Protein AF-A0A7C3GUC0-F1 (afdb_monomer)

Sol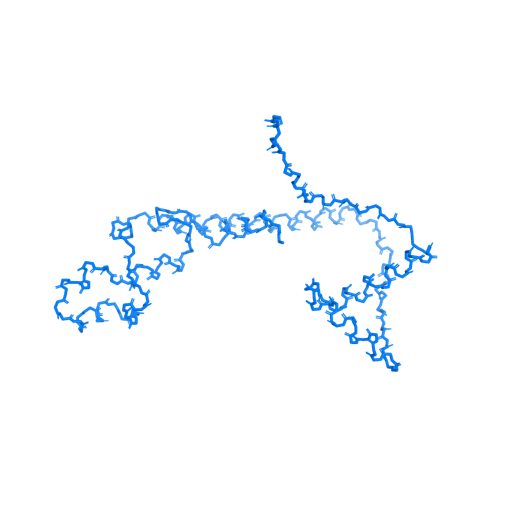vent-accessible surface area (backbone atoms only — not comparable to full-atom values): 11330 Å² total; per-residue (Å²): 135,62,69,65,62,54,52,52,50,45,66,72,61,35,47,80,51,98,93,40,81,39,30,66,69,54,52,52,52,39,66,47,30,57,40,62,65,54,61,74,65,46,87,51,62,68,58,53,42,67,77,22,74,86,46,90,45,77,90,77,49,59,22,54,74,72,60,74,76,56,76,57,60,66,58,54,48,49,53,51,52,51,52,48,49,53,52,50,52,51,52,50,51,52,51,49,52,51,52,56,58,50,66,77,65,60,63,83,75,72,74,78,71,82,77,82,79,85,84,82,56,86,94,39,58,70,59,54,51,52,45,48,50,50,12,59,78,68,73,45,56,53,71,58,41,53,51,49,52,52,49,51,53,36,38,75,71,64,79,37,85,82,73,86,75,85,79,83,81,76,79,82,79,77,89,81,86,84,86,88,133

Secondary structure (DSSP, 8-state):
--HHHHHHHHHHH-EEETTEEE-HHHHHHHHTSPBHHHHHH-S-HHHHHHH-TT---GGG--B-HHHHS---HHHHHHHHHHHHHHHHHHHHHHHHHHHHHHHTT----------------TT-HHHHHHHHHHHHHTT--HHHHHHHHHHHHHHHTTSSPPPPP----------------

Mean predicted aligned error: 18.57 Å

Organism: NCBI:txid999894

Foldseek 3Di:
DPVVVVVVVQLLAWFQDPVGTGGLVRLVVLVLFAAPVCVVPPPDVVVRCVSRVPDPDCVVPHRDPSSVPDPCSVVRNVVSVVVNVVVVVVVVVVVVVVVVVVVVPPPPPPDPPPPPDDDDCVVVVVVVVVLVVVCVVVVHDSVVSVVVVVVVVCVVVVVDDDDDDPDDDPDDDDDDDDDDD

Sequence (181 aa):
MNCRAVEEWLAEHTFECPVGRVSPAQCERNRGKPSLREYNWLGDRKELYRKYPNWKGPEEGFRPAECEACRDWERLIREFHEKKGKIHERGEEMARKKNEAGASKAKPFSERKNMNVQVNFKGWEEVWEALNRAAYEECRLLSHQVIYAVKFYLESRGYLAKKAVPGGACGEEAPAGEAGK

pLDDT: mean 75.37, std 17.36, range [31.12, 93.06]

Radius of gyration: 28.28 Å; Cα contacts (8 Å, |Δi|>4): 81; chains: 1; bounding box: 74×45×70 Å

Structure (mmCIF, N/CA/C/O backbone):
data_AF-A0A7C3GUC0-F1
#
_entry.id   AF-A0A7C3GUC0-F1
#
loop_
_atom_site.group_PDB
_atom_site.id
_atom_site.type_symbol
_atom_site.label_atom_id
_atom_site.label_alt_id
_atom_site.label_comp_id
_atom_site.label_asym_id
_atom_site.label_entity_id
_atom_site.label_seq_id
_atom_site.pdbx_PDB_ins_code
_atom_site.Cartn_x
_atom_site.Cartn_y
_atom_site.Cartn_z
_atom_site.occupancy
_atom_site.B_iso_or_equiv
_atom_site.auth_seq_id
_atom_site.auth_comp_id
_atom_site.auth_asym_id
_atom_site.auth_atom_id
_atom_site.pdbx_PDB_model_num
ATOM 1 N N . MET A 1 1 ? 1.911 0.455 -20.043 1.00 55.62 1 MET A N 1
ATOM 2 C CA . MET A 1 1 ? 2.422 -0.240 -18.837 1.00 55.62 1 MET A CA 1
ATOM 3 C C . MET A 1 1 ? 2.227 -1.737 -19.021 1.00 55.62 1 MET A C 1
ATOM 5 O O . MET A 1 1 ? 1.191 -2.126 -19.536 1.00 55.62 1 MET A O 1
ATOM 9 N N . ASN A 1 2 ? 3.209 -2.563 -18.657 1.00 76.88 2 ASN A N 1
ATOM 10 C CA . ASN A 1 2 ? 3.099 -4.023 -18.738 1.00 76.88 2 ASN A CA 1
ATOM 11 C C . ASN A 1 2 ? 2.368 -4.535 -17.483 1.00 76.88 2 ASN A C 1
ATOM 13 O O . ASN A 1 2 ? 2.903 -4.383 -16.387 1.00 76.88 2 ASN A O 1
ATOM 17 N N . CYS A 1 3 ? 1.172 -5.115 -17.627 1.00 74.44 3 CYS A N 1
ATOM 18 C CA . CYS A 1 3 ? 0.356 -5.615 -16.508 1.00 74.44 3 CYS A CA 1
ATOM 19 C C . CYS A 1 3 ? 1.139 -6.556 -15.582 1.00 74.44 3 CYS A C 1
ATOM 21 O O . CYS A 1 3 ? 0.975 -6.519 -14.368 1.00 74.44 3 CYS A O 1
ATOM 23 N N . ARG A 1 4 ? 2.071 -7.335 -16.139 1.00 75.56 4 ARG A N 1
ATOM 24 C CA . ARG A 1 4 ? 2.907 -8.258 -15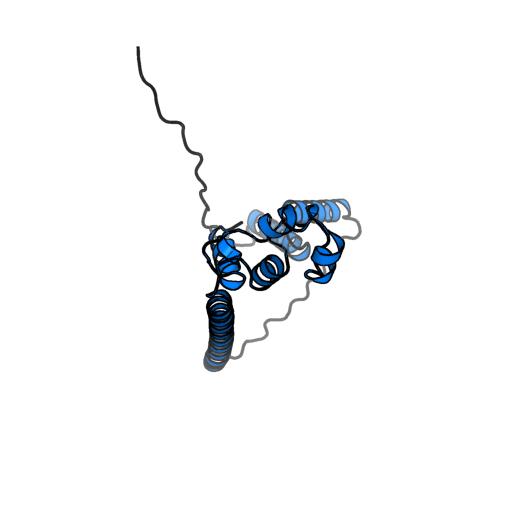.371 1.00 75.56 4 ARG A CA 1
ATOM 25 C C . ARG A 1 4 ? 3.871 -7.550 -14.415 1.00 75.56 4 ARG A C 1
ATOM 27 O O . ARG A 1 4 ? 4.059 -8.012 -13.299 1.00 75.56 4 ARG A O 1
ATOM 34 N N . ALA A 1 5 ? 4.437 -6.417 -14.826 1.00 77.94 5 ALA A N 1
ATOM 35 C CA . ALA A 1 5 ? 5.337 -5.639 -13.974 1.00 77.94 5 ALA A CA 1
ATOM 36 C C . ALA A 1 5 ? 4.590 -5.001 -12.790 1.00 77.94 5 ALA A C 1
ATOM 38 O O . ALA A 1 5 ? 5.155 -4.842 -11.712 1.00 77.94 5 ALA A O 1
ATOM 39 N N . VAL A 1 6 ? 3.313 -4.657 -12.984 1.00 80.12 6 VAL A N 1
ATOM 40 C CA . VAL A 1 6 ? 2.451 -4.136 -11.916 1.00 80.12 6 VAL A CA 1
ATOM 41 C C . VAL A 1 6 ? 2.135 -5.233 -10.899 1.00 80.12 6 VAL A C 1
ATOM 43 O O . VAL A 1 6 ? 2.283 -5.002 -9.704 1.00 80.12 6 VAL A O 1
ATOM 46 N N . GLU A 1 7 ? 1.773 -6.434 -11.357 1.00 82.44 7 GLU A N 1
ATOM 47 C CA . GLU A 1 7 ? 1.506 -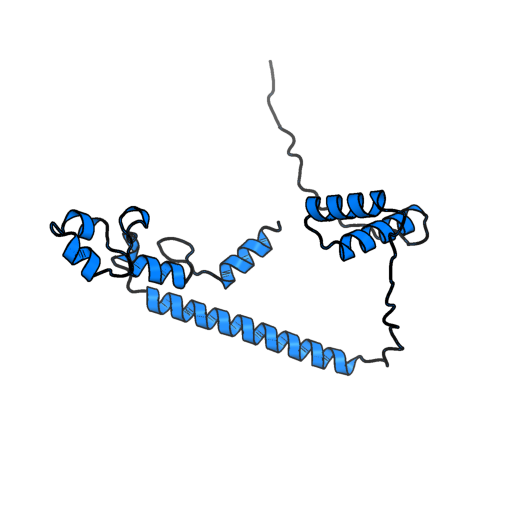7.580 -10.476 1.00 82.44 7 GLU A CA 1
ATOM 48 C C . GLU A 1 7 ? 2.748 -8.028 -9.693 1.00 82.44 7 GLU A C 1
ATOM 50 O O . GLU A 1 7 ? 2.662 -8.298 -8.496 1.00 82.44 7 GLU A O 1
ATOM 55 N N . GLU A 1 8 ? 3.919 -8.051 -10.337 1.00 83.56 8 GLU A N 1
ATOM 56 C CA . GLU A 1 8 ? 5.193 -8.348 -9.671 1.00 83.56 8 GLU A CA 1
ATOM 57 C C . GLU A 1 8 ? 5.492 -7.308 -8.580 1.00 83.56 8 GLU A C 1
ATOM 59 O O . GLU A 1 8 ? 5.744 -7.672 -7.430 1.00 83.56 8 GLU A O 1
ATOM 64 N N . TRP A 1 9 ? 5.343 -6.015 -8.891 1.00 85.94 9 TRP A N 1
ATOM 65 C CA . TRP A 1 9 ? 5.520 -4.950 -7.905 1.00 85.94 9 TRP A CA 1
ATOM 66 C C . TRP A 1 9 ? 4.531 -5.074 -6.738 1.00 85.94 9 TRP A C 1
ATOM 68 O O . TRP A 1 9 ? 4.918 -4.977 -5.572 1.00 85.94 9 TRP A O 1
ATOM 78 N N . LEU A 1 10 ? 3.255 -5.337 -7.025 1.00 86.06 10 LEU A N 1
ATOM 79 C CA . LEU A 1 10 ? 2.229 -5.532 -6.005 1.00 86.06 10 LEU A CA 1
ATOM 80 C C . LEU A 1 10 ? 2.564 -6.723 -5.100 1.00 86.06 10 LEU A C 1
ATOM 82 O O . LEU A 1 10 ? 2.504 -6.589 -3.877 1.00 86.06 10 LEU A O 1
ATOM 86 N N . ALA A 1 11 ? 2.976 -7.858 -5.662 1.00 84.12 11 ALA A N 1
ATOM 87 C CA . ALA A 1 11 ? 3.345 -9.055 -4.906 1.00 84.12 11 ALA A CA 1
ATOM 88 C C . ALA A 1 11 ? 4.584 -8.875 -4.007 1.00 84.12 11 ALA A C 1
ATOM 90 O O . ALA A 1 11 ? 4.757 -9.646 -3.055 1.00 84.12 11 ALA A O 1
ATOM 91 N N . GLU A 1 12 ? 5.432 -7.889 -4.309 1.00 84.94 12 GLU A N 1
ATOM 92 C CA . GLU A 1 12 ? 6.612 -7.509 -3.523 1.00 84.94 12 GLU A CA 1
ATOM 93 C C . GLU A 1 12 ? 6.307 -6.500 -2.406 1.00 84.94 12 GLU A C 1
ATOM 95 O O . GLU A 1 12 ? 7.005 -6.473 -1.391 1.00 84.94 12 GLU A O 1
ATOM 100 N N . HIS A 1 13 ? 5.281 -5.664 -2.580 1.00 87.50 13 HIS A N 1
ATOM 101 C CA . HIS A 1 13 ? 5.008 -4.522 -1.695 1.00 87.50 13 HIS A CA 1
ATOM 102 C C . HIS A 1 13 ? 3.744 -4.686 -0.843 1.00 87.50 13 HIS A C 1
ATOM 104 O O . HIS A 1 13 ? 3.492 -3.887 0.064 1.00 87.50 13 HIS A O 1
ATOM 110 N N . THR A 1 14 ? 2.953 -5.722 -1.110 1.00 91.62 14 THR A N 1
ATOM 111 C CA . THR A 1 14 ? 1.688 -5.997 -0.426 1.00 91.62 14 THR A CA 1
ATOM 112 C C . THR A 1 14 ? 1.519 -7.485 -0.128 1.00 91.62 14 THR A C 1
ATOM 114 O O . THR A 1 14 ? 2.188 -8.335 -0.718 1.00 91.62 14 THR A O 1
ATOM 117 N N . PHE A 1 15 ? 0.592 -7.804 0.769 1.00 91.00 15 PHE A N 1
ATOM 118 C CA . PHE A 1 15 ? 0.100 -9.155 1.017 1.00 91.00 15 PHE A CA 1
ATOM 119 C C . PHE A 1 15 ? -1.423 -9.196 0.864 1.00 91.00 15 PHE A C 1
ATOM 121 O O . PHE A 1 15 ? -2.095 -8.164 0.895 1.00 91.00 15 PHE A O 1
ATOM 128 N N . GLU A 1 16 ? -1.967 -10.394 0.683 1.00 89.56 16 GLU A N 1
ATOM 129 C CA . GLU A 1 16 ? -3.408 -10.617 0.569 1.00 89.56 16 GLU A CA 1
ATOM 130 C C . GLU A 1 16 ? -4.001 -10.972 1.934 1.00 89.56 16 GLU A C 1
ATOM 132 O O . GLU A 1 16 ? -3.453 -11.781 2.682 1.00 89.56 16 GLU A O 1
ATOM 137 N N . CYS A 1 17 ? -5.122 -10.343 2.274 1.00 89.00 17 CYS A N 1
ATOM 138 C CA . CYS A 1 17 ? -5.913 -10.637 3.463 1.00 89.00 17 CYS A CA 1
ATOM 139 C C . CYS A 1 17 ? -7.416 -10.508 3.137 1.00 89.00 17 CYS A C 1
ATOM 141 O O . CYS A 1 17 ? -7.759 -10.139 2.015 1.00 89.00 17 CYS A O 1
ATOM 143 N N . PRO A 1 18 ? -8.337 -10.768 4.084 1.00 88.06 18 PRO A N 1
ATOM 144 C CA . PRO A 1 18 ? -9.780 -10.654 3.834 1.00 88.06 18 PRO A CA 1
ATOM 145 C C . PRO A 1 18 ? -10.262 -9.265 3.379 1.00 88.06 18 PRO A C 1
ATOM 147 O O . PRO A 1 18 ? -11.291 -9.168 2.725 1.00 88.06 18 PRO A O 1
ATOM 150 N N . VAL A 1 19 ? -9.516 -8.196 3.686 1.00 86.69 19 VAL A N 1
ATOM 151 C CA . VAL A 1 19 ? -9.794 -6.827 3.196 1.00 86.69 19 VAL A CA 1
ATOM 152 C C . VAL A 1 19 ? -9.346 -6.644 1.736 1.00 86.69 19 VAL A C 1
ATOM 154 O O . VAL A 1 19 ? -9.730 -5.685 1.073 1.00 86.69 19 VAL A O 1
ATOM 157 N N . GLY A 1 20 ? -8.516 -7.554 1.228 1.00 88.88 20 GLY A N 1
ATOM 158 C CA . GLY A 1 20 ? -7.891 -7.504 -0.084 1.00 88.88 20 GLY A CA 1
ATOM 159 C C . GLY A 1 20 ? -6.373 -7.372 0.011 1.00 88.88 20 GLY A C 1
ATOM 160 O O . GLY A 1 20 ? -5.733 -7.828 0.961 1.00 88.88 20 GLY A O 1
ATOM 161 N N . ARG A 1 21 ? -5.784 -6.746 -1.008 1.00 90.50 21 ARG A N 1
ATOM 162 C CA . ARG A 1 21 ? -4.340 -6.556 -1.122 1.00 90.50 21 ARG A CA 1
ATOM 163 C C . ARG A 1 21 ? -3.909 -5.307 -0.346 1.00 90.50 21 ARG A C 1
ATOM 165 O O . ARG A 1 21 ? -4.299 -4.193 -0.685 1.00 90.50 21 ARG A O 1
ATOM 172 N N . VAL A 1 22 ? -3.101 -5.483 0.697 1.00 91.88 22 VAL A N 1
ATOM 173 C CA . VAL A 1 22 ? -2.700 -4.410 1.622 1.00 91.88 22 VAL A CA 1
ATOM 174 C C . VAL A 1 22 ? -1.201 -4.438 1.904 1.00 91.88 22 VAL A C 1
ATOM 176 O O . VAL A 1 22 ? -0.574 -5.493 1.940 1.00 91.88 22 VAL A O 1
ATOM 179 N N . SER A 1 23 ? -0.601 -3.267 2.112 1.00 91.44 23 SER A N 1
ATOM 180 C CA . SER A 1 23 ? 0.775 -3.178 2.611 1.00 91.44 23 SER A CA 1
ATOM 181 C C . SER A 1 23 ? 0.809 -3.312 4.142 1.00 91.44 23 SER A C 1
ATOM 183 O O . SER A 1 23 ? -0.189 -2.992 4.800 1.00 91.44 23 SER A O 1
ATOM 185 N N . PRO A 1 24 ? 1.946 -3.714 4.746 1.00 91.25 24 PRO A N 1
ATOM 186 C CA . PRO A 1 24 ? 2.099 -3.729 6.205 1.00 91.25 24 PRO A CA 1
ATOM 187 C C . PRO A 1 24 ? 1.747 -2.387 6.857 1.00 91.25 24 PRO A C 1
ATOM 189 O O . PRO A 1 24 ? 0.951 -2.343 7.791 1.00 91.25 24 PRO A O 1
ATOM 192 N N . ALA A 1 25 ? 2.220 -1.280 6.277 1.00 90.69 25 ALA A N 1
ATOM 193 C CA . ALA A 1 25 ? 1.913 0.065 6.760 1.00 90.69 25 ALA A CA 1
ATOM 194 C C . ALA A 1 25 ? 0.411 0.395 6.687 1.00 90.69 25 ALA A C 1
ATOM 196 O O . ALA A 1 25 ? -0.135 1.027 7.591 1.00 90.69 25 ALA A O 1
ATOM 197 N N . GLN A 1 26 ? -0.278 -0.038 5.626 1.00 90.69 26 GLN A N 1
ATOM 198 C CA . GLN A 1 26 ? -1.724 0.149 5.511 1.00 90.69 26 GLN A CA 1
ATOM 199 C C . GLN A 1 26 ? -2.481 -0.693 6.548 1.00 90.69 26 GLN A C 1
ATOM 201 O O . GLN A 1 26 ? -3.448 -0.213 7.140 1.00 90.69 26 GLN A O 1
ATOM 206 N N . CYS A 1 27 ? -2.029 -1.925 6.800 1.00 91.81 27 CYS A N 1
ATOM 207 C CA . CYS A 1 27 ? -2.591 -2.799 7.828 1.00 91.81 27 CYS A CA 1
ATOM 208 C C . CYS A 1 27 ? -2.463 -2.172 9.226 1.00 91.81 27 CYS A C 1
ATOM 210 O O . CYS A 1 27 ? -3.455 -2.072 9.949 1.00 91.81 27 CYS A O 1
ATOM 212 N N . GLU A 1 28 ? -1.279 -1.679 9.590 1.00 91.00 28 GLU A N 1
ATOM 213 C CA . GLU A 1 28 ? -1.050 -0.980 10.861 1.00 91.00 28 GLU A CA 1
ATOM 214 C C . GLU A 1 28 ? -1.900 0.285 10.983 1.00 91.00 28 GLU A C 1
ATOM 216 O O . GLU A 1 28 ? -2.545 0.503 12.010 1.00 91.00 28 GLU A O 1
ATOM 221 N N . ARG A 1 29 ? -1.987 1.083 9.911 1.00 91.00 29 ARG A N 1
ATOM 222 C CA . ARG A 1 29 ? -2.821 2.288 9.890 1.00 91.00 29 ARG A CA 1
ATOM 223 C C . ARG A 1 29 ? -4.290 1.961 10.133 1.00 91.00 29 ARG A C 1
ATOM 225 O O . ARG A 1 29 ? -4.929 2.630 10.935 1.00 91.00 29 ARG A O 1
ATOM 232 N N . ASN A 1 30 ? -4.827 0.926 9.489 1.00 90.94 30 ASN A N 1
ATOM 233 C CA . ASN A 1 30 ? -6.207 0.493 9.715 1.00 90.94 30 ASN A CA 1
ATOM 234 C C . ASN A 1 30 ? -6.436 0.052 11.169 1.00 90.94 30 ASN A C 1
ATOM 236 O O . ASN A 1 30 ? -7.477 0.353 11.752 1.00 90.94 30 ASN A O 1
ATOM 240 N N . ARG A 1 31 ? -5.455 -0.612 11.791 1.00 89.06 31 ARG A N 1
ATOM 241 C CA . ARG A 1 31 ? -5.521 -1.001 13.210 1.00 89.06 31 ARG A CA 1
ATOM 242 C C . ARG A 1 31 ? -5.408 0.199 14.153 1.00 89.06 31 ARG A C 1
ATOM 244 O O . ARG A 1 31 ? -6.038 0.191 15.204 1.00 89.06 31 ARG A O 1
ATOM 251 N N . GLY A 1 32 ? -4.697 1.253 13.762 1.00 89.69 32 GLY A N 1
ATOM 252 C CA . GLY A 1 32 ? -4.603 2.512 14.508 1.00 89.69 32 GLY A CA 1
ATOM 253 C C . GLY A 1 32 ? -5.872 3.372 14.500 1.00 89.69 32 GLY A C 1
ATOM 254 O O . GLY A 1 32 ? -5.909 4.387 15.190 1.00 89.69 32 GLY A O 1
ATOM 255 N N . LYS A 1 33 ? -6.906 2.981 13.744 1.00 92.31 33 LYS A N 1
ATOM 256 C CA . LYS A 1 33 ? -8.186 3.694 13.655 1.00 92.31 33 LYS A CA 1
ATOM 257 C C . LYS A 1 33 ? -9.243 3.075 14.573 1.00 92.31 33 LYS A C 1
ATOM 259 O O . LYS A 1 33 ? -9.210 1.856 14.782 1.00 92.31 33 LYS A O 1
ATOM 264 N N . PRO A 1 34 ? -10.209 3.870 15.061 1.00 92.50 34 PRO A N 1
ATOM 265 C CA . PRO A 1 34 ? -11.404 3.340 15.701 1.00 92.50 34 PRO A CA 1
ATOM 266 C C . PRO A 1 34 ? -12.271 2.570 14.702 1.00 92.50 34 PRO A C 1
ATOM 268 O O . PRO A 1 34 ? -12.281 2.856 13.501 1.00 92.50 34 PRO A O 1
ATOM 271 N N . SER A 1 35 ? -13.042 1.614 15.210 1.00 92.75 35 SER A N 1
ATOM 272 C CA . SER A 1 35 ? -14.173 1.045 14.471 1.00 92.75 35 SER A CA 1
ATOM 273 C C . SER A 1 35 ? -15.321 2.050 14.354 1.00 92.75 35 SER A C 1
ATOM 275 O O . SER A 1 35 ? -15.499 2.924 15.208 1.00 92.75 35 SER A O 1
ATOM 277 N N . LEU A 1 36 ? -16.163 1.885 13.330 1.00 90.38 36 LEU A N 1
ATOM 278 C CA . LEU A 1 36 ? -17.401 2.663 13.205 1.00 90.38 36 LEU A CA 1
ATOM 279 C C . LEU A 1 36 ? -18.327 2.429 14.412 1.00 90.38 36 LEU A C 1
ATOM 281 O O . LEU A 1 36 ? -19.014 3.338 14.873 1.00 90.38 36 LEU A O 1
ATOM 285 N N . ARG A 1 37 ? -18.306 1.212 14.963 1.00 87.75 37 ARG A N 1
ATOM 286 C CA . ARG A 1 37 ? -19.066 0.857 16.160 1.00 87.75 37 ARG A CA 1
ATOM 287 C C . ARG A 1 37 ? -18.577 1.615 17.392 1.00 87.75 37 ARG A C 1
ATOM 289 O O . ARG A 1 37 ? -19.402 2.178 18.099 1.00 87.75 37 ARG A O 1
ATOM 296 N N . GLU A 1 38 ? -17.266 1.668 17.634 1.00 88.81 38 GLU A N 1
ATOM 297 C CA . GLU A 1 38 ? -16.690 2.472 18.722 1.00 88.81 38 GLU A CA 1
ATOM 298 C C . GLU A 1 38 ? -17.047 3.950 18.568 1.00 88.81 38 GLU A C 1
ATOM 300 O O . GLU A 1 38 ? -17.437 4.577 19.546 1.00 88.81 38 GLU A O 1
ATOM 305 N N . TYR A 1 39 ? -16.976 4.486 17.348 1.00 88.31 39 TYR A N 1
ATOM 306 C CA . TYR A 1 39 ? -17.335 5.876 17.075 1.00 88.31 39 TYR A CA 1
ATOM 307 C C . TYR A 1 39 ? -18.803 6.193 17.391 1.00 88.31 39 TYR A C 1
ATOM 309 O O . TYR A 1 39 ? -19.089 7.238 17.966 1.00 88.31 39 TYR A O 1
ATOM 317 N N . ASN A 1 40 ? -19.726 5.292 17.044 1.00 86.75 40 ASN A N 1
ATOM 318 C CA . ASN A 1 40 ? -21.157 5.494 17.281 1.00 86.75 40 ASN A CA 1
ATOM 319 C C . ASN A 1 40 ? -21.571 5.253 18.742 1.00 86.75 40 ASN A C 1
ATOM 321 O O . ASN A 1 40 ? -22.582 5.798 19.181 1.00 86.75 40 ASN A O 1
ATOM 325 N N . TRP A 1 41 ? -20.833 4.424 19.489 1.00 79.81 41 TRP A N 1
ATOM 326 C CA . TRP A 1 41 ? -21.149 4.103 20.887 1.00 79.81 41 TRP A CA 1
ATOM 327 C C . TRP A 1 41 ? -20.470 5.013 21.908 1.00 79.81 41 TRP A C 1
ATOM 329 O O . TRP A 1 41 ? -21.037 5.245 22.975 1.00 79.81 41 TRP A O 1
ATOM 339 N N . LEU A 1 42 ? -19.272 5.523 21.618 1.00 73.31 42 LEU A N 1
ATOM 340 C CA . LEU A 1 42 ? -18.602 6.467 22.506 1.00 73.31 42 LEU A CA 1
ATOM 341 C C . LEU A 1 42 ? -19.296 7.829 22.407 1.00 73.31 42 LEU A C 1
ATOM 343 O O . LEU A 1 42 ? -19.078 8.596 21.473 1.00 73.31 42 LEU A O 1
ATOM 347 N N . GLY A 1 43 ? -20.130 8.133 23.404 1.00 62.94 43 GLY A N 1
ATOM 348 C CA . GLY A 1 43 ? -20.761 9.448 23.551 1.00 62.94 43 GLY A CA 1
ATOM 349 C C . GLY A 1 43 ? -19.748 10.576 23.787 1.00 62.94 43 GLY A C 1
ATOM 350 O O . GLY A 1 43 ? -20.032 11.729 23.467 1.00 62.94 43 GLY A O 1
ATOM 351 N N . ASP A 1 44 ? -18.550 10.247 24.286 1.00 82.44 44 ASP A N 1
ATOM 352 C CA . ASP A 1 44 ? -17.447 11.194 24.438 1.00 82.44 44 ASP A CA 1
ATOM 353 C C . ASP A 1 44 ? -16.378 11.005 23.352 1.00 82.44 44 ASP A C 1
ATOM 355 O O . ASP A 1 44 ? -15.537 10.102 23.390 1.00 82.44 44 ASP A O 1
ATOM 359 N N . ARG A 1 45 ? -16.359 11.935 22.392 1.00 84.38 45 ARG A N 1
ATOM 360 C CA . ARG A 1 45 ? -15.328 11.965 21.349 1.00 84.38 45 ARG A CA 1
ATOM 361 C C . ARG A 1 45 ? -13.924 12.189 21.911 1.00 84.38 45 ARG A C 1
ATOM 363 O O . ARG A 1 45 ? -12.967 11.714 21.305 1.00 84.38 45 ARG A O 1
ATOM 370 N N . LYS A 1 46 ? -13.760 12.881 23.047 1.00 86.12 46 LYS A N 1
ATOM 371 C CA . LYS A 1 46 ? -12.432 13.135 23.636 1.00 86.12 46 LYS A CA 1
ATOM 372 C C . LYS A 1 46 ? -11.758 11.841 24.076 1.00 86.12 46 LYS A C 1
ATOM 374 O O . LYS A 1 46 ? -10.546 11.701 23.919 1.00 86.12 46 LYS A O 1
ATOM 379 N N . GLU A 1 47 ? -12.531 10.896 24.600 1.00 87.38 47 GLU A N 1
ATOM 380 C CA . GLU A 1 47 ? -12.018 9.584 24.989 1.00 87.38 47 GLU A CA 1
ATOM 381 C C . GLU A 1 47 ? -11.567 8.776 23.766 1.00 87.38 47 GLU A C 1
ATOM 383 O O . GLU A 1 47 ? -10.487 8.181 23.778 1.00 87.38 47 GLU A O 1
ATOM 388 N N . LEU A 1 48 ? -12.331 8.844 22.671 1.00 89.31 48 LEU A N 1
ATOM 389 C CA . LEU A 1 48 ? -11.975 8.209 21.403 1.00 89.31 48 LEU A CA 1
ATOM 390 C C . LEU A 1 48 ? -10.633 8.736 20.860 1.00 89.31 48 LEU A C 1
ATOM 392 O O . LEU A 1 48 ? -9.754 7.938 20.536 1.00 89.31 48 LEU A O 1
ATOM 396 N N . TYR A 1 49 ? -10.433 10.060 20.827 1.00 89.31 49 TYR A N 1
ATOM 397 C CA . TYR A 1 49 ? -9.162 10.661 20.392 1.00 89.31 49 TYR A CA 1
ATOM 398 C C . TYR A 1 49 ? -7.995 10.344 21.337 1.00 89.31 49 TYR A C 1
ATOM 400 O O . TYR A 1 49 ? -6.861 10.209 20.887 1.00 89.31 49 TYR A O 1
ATOM 408 N N . ARG A 1 50 ? -8.249 10.168 22.641 1.00 90.00 50 ARG A N 1
ATOM 409 C CA . ARG A 1 50 ? -7.215 9.724 23.590 1.00 90.00 50 ARG A CA 1
ATOM 410 C C . ARG A 1 50 ? -6.781 8.282 23.316 1.00 90.00 50 ARG A C 1
ATOM 412 O O . ARG A 1 50 ? -5.595 7.980 23.404 1.00 90.00 50 ARG A O 1
ATOM 419 N N . LYS A 1 51 ? -7.731 7.398 22.992 1.00 90.31 51 LYS A N 1
ATOM 420 C CA . LYS A 1 51 ? -7.467 5.988 22.662 1.00 90.31 51 LYS A CA 1
ATOM 421 C C . LYS A 1 51 ? -6.773 5.832 21.305 1.00 90.31 51 LYS A C 1
ATOM 423 O O . LYS A 1 51 ? -5.941 4.943 21.144 1.00 90.31 51 LYS A O 1
ATOM 428 N N . TYR A 1 52 ? -7.097 6.707 20.354 1.00 91.25 52 TYR A N 1
ATOM 429 C CA . TYR A 1 52 ? -6.577 6.698 18.988 1.00 91.25 52 TYR A CA 1
ATOM 430 C C . TYR A 1 52 ? -5.883 8.033 18.656 1.00 91.25 52 TYR A C 1
ATOM 432 O O . TYR A 1 52 ? -6.395 8.808 17.850 1.00 91.25 52 TYR A O 1
ATOM 440 N N . PRO A 1 53 ? -4.703 8.315 19.244 1.00 89.62 53 PRO A N 1
ATOM 441 C CA . PRO A 1 53 ? -4.047 9.627 19.147 1.00 89.62 53 PRO A CA 1
ATOM 442 C C . PRO A 1 53 ? -3.576 9.985 17.733 1.00 89.62 53 PRO A C 1
ATOM 444 O O . PRO A 1 53 ? -3.410 11.157 17.412 1.00 89.62 53 PRO A O 1
ATOM 447 N N . ASN A 1 54 ? -3.363 8.979 16.884 1.00 89.38 54 ASN A N 1
ATOM 448 C CA . ASN A 1 54 ? -2.919 9.170 15.504 1.00 89.38 54 ASN A CA 1
ATOM 449 C C . ASN A 1 54 ? -4.082 9.323 14.514 1.00 89.38 54 ASN A C 1
ATOM 451 O O . ASN A 1 54 ? -3.833 9.569 13.337 1.00 89.38 54 ASN A O 1
ATOM 455 N N . TRP A 1 55 ? -5.328 9.150 14.964 1.00 90.44 55 TRP A N 1
ATOM 456 C CA . TRP A 1 55 ? -6.506 9.252 14.112 1.00 90.44 55 TRP A CA 1
ATOM 457 C C . TRP A 1 55 ? -6.990 10.698 14.048 1.00 90.44 55 TRP A C 1
ATOM 459 O O . TRP A 1 55 ? -7.331 11.292 15.072 1.00 90.44 55 TRP A O 1
ATOM 469 N N . LYS A 1 56 ? -7.022 11.269 12.840 1.00 89.00 56 LYS A N 1
ATOM 470 C CA . LYS A 1 56 ? -7.356 12.691 12.648 1.00 89.00 56 LYS A CA 1
ATOM 471 C C . LYS A 1 56 ? -8.855 12.975 12.706 1.00 89.00 56 LYS A C 1
ATOM 473 O O . LYS A 1 56 ? -9.249 14.070 13.098 1.00 89.00 56 LYS A O 1
ATOM 478 N N . GLY A 1 57 ? -9.673 11.958 12.451 1.00 88.00 57 GLY A N 1
ATOM 479 C CA . GLY A 1 57 ? -11.121 12.072 12.476 1.00 88.00 57 GLY A CA 1
ATOM 480 C C . GLY A 1 57 ? -11.800 11.200 11.421 1.00 88.00 57 GLY A C 1
ATOM 481 O O . GLY A 1 57 ? -11.140 10.419 10.727 1.00 88.00 57 GLY A O 1
ATOM 482 N N . PRO A 1 58 ? -13.136 11.308 11.298 1.00 88.00 58 PRO A N 1
ATOM 483 C CA . PRO A 1 58 ? -13.945 10.505 10.378 1.00 88.00 58 PRO A CA 1
ATOM 484 C C . PRO A 1 58 ? -13.507 10.595 8.912 1.00 88.00 58 PRO A C 1
ATOM 486 O O . PRO A 1 58 ? -13.682 9.636 8.166 1.00 88.00 58 PRO A O 1
ATOM 489 N N . GLU A 1 59 ? -12.912 11.714 8.503 1.00 88.94 59 GLU A N 1
ATOM 490 C CA . GLU A 1 59 ? -12.361 11.938 7.165 1.00 88.94 59 GLU A CA 1
ATOM 491 C C . GLU A 1 59 ? -11.197 11.000 6.815 1.00 88.94 59 GLU A C 1
ATOM 493 O O . GLU A 1 59 ? -10.986 10.687 5.646 1.00 88.94 59 GLU A O 1
ATOM 498 N N . GLU A 1 60 ? -10.468 10.488 7.812 1.00 87.81 60 GLU A N 1
ATOM 499 C CA . GLU A 1 60 ? -9.436 9.467 7.604 1.00 87.81 60 GLU A CA 1
ATOM 500 C C . GLU A 1 60 ? -10.039 8.056 7.436 1.00 87.81 60 GLU A C 1
ATOM 502 O O . GLU A 1 60 ? -9.332 7.085 7.141 1.00 87.81 60 GLU A O 1
ATOM 507 N N . GLY A 1 61 ? -11.353 7.929 7.619 1.00 90.38 61 GLY A N 1
ATOM 508 C CA . GLY A 1 61 ? -12.088 6.675 7.619 1.00 90.38 61 GLY A CA 1
ATOM 509 C C . GLY A 1 61 ? -11.940 5.888 8.921 1.00 90.38 61 GLY A C 1
ATOM 510 O O . GLY A 1 61 ? -11.186 6.248 9.829 1.00 90.38 61 GLY A O 1
ATOM 511 N N . PHE A 1 62 ? -12.668 4.777 8.990 1.00 91.94 62 PHE A N 1
ATOM 512 C CA . PHE A 1 62 ? -12.696 3.868 10.134 1.00 91.94 62 PHE A CA 1
ATOM 513 C C . PHE A 1 62 ? -11.920 2.584 9.846 1.00 91.94 62 PHE A C 1
ATOM 515 O O . PHE A 1 62 ? -11.584 2.275 8.699 1.00 91.94 62 PHE A O 1
ATOM 522 N N . ARG A 1 63 ? -11.634 1.821 10.902 1.00 93.06 63 ARG A N 1
ATOM 523 C CA . ARG A 1 63 ? -11.126 0.456 10.775 1.00 93.06 63 ARG A CA 1
ATOM 524 C C . ARG A 1 63 ? -12.157 -0.407 10.019 1.00 93.06 63 ARG A C 1
ATOM 526 O O . ARG A 1 63 ? -13.328 -0.376 10.396 1.00 93.06 63 ARG A O 1
ATOM 533 N N . PRO A 1 64 ? -11.745 -1.189 9.001 1.00 91.69 64 PRO A N 1
ATOM 534 C CA . PRO A 1 64 ? -12.621 -2.160 8.346 1.00 91.69 64 PRO A CA 1
ATOM 535 C C . PRO A 1 64 ? -13.144 -3.214 9.327 1.00 91.69 64 PRO A C 1
ATOM 537 O O . PRO A 1 64 ? -12.417 -3.617 10.240 1.00 91.69 64 PRO A O 1
ATOM 540 N N . ALA A 1 65 ? -14.365 -3.702 9.110 1.00 89.44 65 ALA A N 1
ATOM 541 C CA . ALA A 1 65 ? -15.005 -4.680 9.991 1.00 89.44 65 ALA A CA 1
ATOM 542 C C . ALA A 1 65 ? -14.183 -5.979 10.097 1.00 89.44 65 ALA A C 1
ATOM 544 O O . ALA A 1 65 ? -14.000 -6.535 11.179 1.00 89.44 65 ALA A O 1
ATOM 545 N N . GLU A 1 66 ? -13.585 -6.413 8.989 1.00 88.69 66 GLU A N 1
ATOM 546 C CA . GLU A 1 66 ? -12.723 -7.593 8.906 1.00 88.69 66 GLU A CA 1
ATOM 547 C C . GLU A 1 66 ? -11.457 -7.435 9.764 1.00 88.69 66 GLU A C 1
ATOM 549 O O . GLU A 1 66 ? -10.910 -8.415 10.274 1.00 88.69 66 GLU A O 1
ATOM 554 N N . CYS A 1 67 ? -10.986 -6.199 9.966 1.00 89.06 67 CYS A N 1
ATOM 555 C CA . CYS A 1 67 ? -9.834 -5.911 10.817 1.00 89.06 67 CYS A CA 1
ATOM 556 C C . CYS A 1 67 ? -10.170 -5.924 12.315 1.00 89.06 67 CYS A C 1
ATOM 558 O O . CYS A 1 67 ? -9.247 -6.066 13.117 1.00 89.06 67 CYS A O 1
ATOM 560 N N . GLU A 1 68 ? -11.439 -5.789 12.717 1.00 86.56 68 GLU A N 1
ATOM 561 C CA . GLU A 1 68 ? -11.834 -5.801 14.134 1.00 86.56 68 GLU A CA 1
ATOM 562 C C . GLU A 1 68 ? -11.586 -7.166 14.788 1.00 86.56 68 GLU A C 1
ATOM 564 O O . GLU A 1 68 ? -11.098 -7.233 15.915 1.00 86.56 68 GLU A O 1
ATOM 569 N N . ALA A 1 69 ? -11.855 -8.252 14.057 1.00 85.62 69 ALA A N 1
ATOM 570 C CA . ALA A 1 69 ? -11.645 -9.626 14.517 1.00 85.62 69 ALA A CA 1
ATOM 571 C C . ALA A 1 69 ? -10.298 -10.226 14.071 1.00 85.62 69 ALA A C 1
ATOM 573 O O . ALA A 1 69 ? -9.991 -11.377 14.389 1.00 85.62 69 ALA A O 1
ATOM 574 N N . CYS A 1 70 ? -9.479 -9.472 13.332 1.00 88.31 70 CYS A N 1
ATOM 575 C CA . CYS A 1 70 ? -8.261 -9.993 12.724 1.00 88.31 70 CYS A CA 1
ATOM 576 C C . CYS A 1 70 ? -7.171 -10.299 13.765 1.00 88.31 70 CYS A C 1
ATOM 578 O O . CYS A 1 70 ? -6.592 -9.391 14.379 1.00 88.31 70 CYS A O 1
ATOM 580 N N . ARG A 1 71 ? -6.851 -11.593 13.897 1.00 87.44 71 ARG A N 1
ATOM 581 C CA . ARG A 1 71 ? -5.748 -12.132 14.717 1.00 87.44 71 ARG A CA 1
ATOM 582 C C . ARG A 1 71 ? -4.533 -12.569 13.899 1.00 87.44 71 ARG A C 1
ATOM 584 O O . ARG A 1 71 ? -3.452 -12.719 14.448 1.00 87.44 71 ARG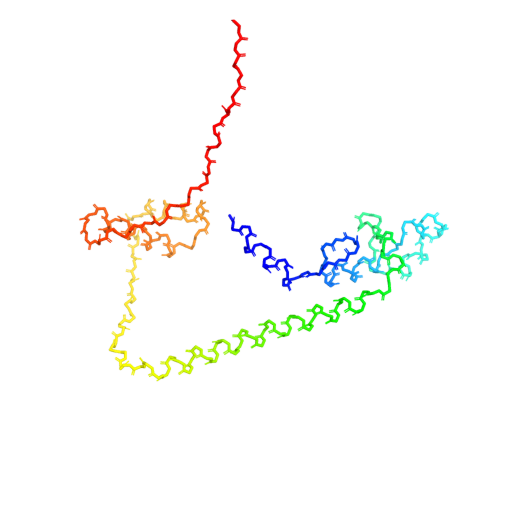 A O 1
ATOM 591 N N . ASP A 1 72 ? -4.700 -12.707 12.589 1.00 88.25 72 ASP A N 1
ATOM 592 C CA . ASP A 1 72 ? -3.683 -13.265 11.696 1.00 88.25 72 ASP A CA 1
ATOM 593 C C . ASP A 1 72 ? -2.672 -12.234 11.176 1.00 88.25 72 ASP A C 1
ATOM 595 O O . ASP A 1 72 ? -1.712 -12.592 10.499 1.00 88.25 72 ASP A O 1
ATOM 599 N N . TRP A 1 73 ? -2.864 -10.951 11.483 1.00 87.19 73 TRP A N 1
ATOM 600 C CA . TRP A 1 73 ? -2.055 -9.862 10.934 1.00 87.19 73 TRP A CA 1
ATOM 601 C C . TRP A 1 73 ? -0.554 -10.000 11.246 1.00 87.19 73 TRP A C 1
ATOM 603 O O . TRP A 1 73 ? 0.258 -9.784 10.352 1.00 87.19 73 TRP A O 1
ATOM 613 N N . GLU A 1 74 ? -0.170 -10.419 12.458 1.00 88.56 74 GLU A N 1
ATOM 614 C CA . GLU A 1 74 ? 1.245 -10.629 12.821 1.00 88.56 74 GLU A CA 1
ATOM 615 C C . GLU A 1 74 ? 1.875 -11.738 11.980 1.00 88.56 74 GLU A C 1
ATOM 617 O O . GLU A 1 74 ? 3.001 -11.603 11.498 1.00 88.56 74 GLU A O 1
ATOM 622 N N . ARG A 1 75 ? 1.122 -12.826 11.763 1.00 92.94 75 ARG A N 1
ATOM 623 C CA . ARG A 1 75 ? 1.547 -13.946 10.923 1.00 92.94 75 ARG A CA 1
ATOM 624 C C . ARG A 1 75 ? 1.761 -13.476 9.485 1.00 92.94 75 ARG A C 1
ATOM 626 O O . ARG A 1 75 ? 2.837 -13.703 8.941 1.00 92.94 75 ARG A O 1
ATOM 633 N N . LEU A 1 76 ? 0.781 -12.775 8.912 1.00 89.62 76 LEU A N 1
ATOM 634 C CA . LEU A 1 76 ? 0.827 -12.285 7.530 1.00 89.62 76 LEU A CA 1
ATOM 635 C C . LEU A 1 76 ? 1.959 -11.272 7.305 1.00 89.62 76 LEU A C 1
ATOM 637 O O . LEU A 1 76 ? 2.661 -11.344 6.298 1.00 89.62 76 LEU A O 1
ATOM 641 N N . ILE A 1 77 ? 2.186 -10.355 8.251 1.00 88.50 77 ILE A N 1
ATOM 642 C CA . ILE A 1 77 ? 3.292 -9.389 8.171 1.00 88.50 77 ILE A CA 1
ATOM 643 C C . ILE A 1 77 ? 4.643 -10.106 8.261 1.00 88.50 77 ILE A C 1
ATOM 645 O O . ILE A 1 77 ? 5.549 -9.814 7.479 1.00 88.50 77 ILE A O 1
ATOM 649 N N . ARG A 1 78 ? 4.789 -11.081 9.164 1.00 89.44 78 ARG A N 1
ATOM 650 C CA . ARG A 1 78 ? 6.020 -11.874 9.271 1.00 89.44 78 ARG A CA 1
ATOM 651 C C . ARG A 1 78 ? 6.309 -12.645 7.982 1.00 89.44 78 ARG A C 1
ATOM 653 O O . ARG A 1 78 ? 7.428 -12.576 7.480 1.00 89.44 78 ARG A O 1
ATOM 660 N N . GLU A 1 79 ? 5.309 -13.327 7.430 1.00 90.44 79 GLU A N 1
ATOM 661 C CA . GLU A 1 79 ? 5.420 -14.050 6.155 1.00 90.44 79 GLU A CA 1
ATOM 662 C C . GLU A 1 79 ? 5.798 -13.110 5.001 1.00 90.44 79 GLU A C 1
ATOM 664 O O . GLU A 1 79 ? 6.649 -13.448 4.176 1.00 90.44 79 GLU A O 1
ATOM 669 N N . PHE A 1 80 ? 5.234 -11.898 4.970 1.00 90.00 80 PHE A N 1
ATOM 670 C CA . PHE A 1 80 ? 5.599 -10.865 4.001 1.00 90.00 80 PHE A CA 1
ATOM 671 C C . PHE A 1 80 ? 7.082 -10.474 4.103 1.00 90.00 80 PHE A C 1
ATOM 673 O O . PHE A 1 80 ? 7.786 -10.446 3.089 1.00 90.00 80 PHE A O 1
ATOM 680 N N . HIS A 1 81 ? 7.588 -10.214 5.313 1.00 88.19 81 HIS A N 1
ATOM 681 C CA . HIS A 1 81 ? 8.999 -9.871 5.517 1.00 88.19 81 HIS A CA 1
ATOM 682 C C . HIS A 1 81 ? 9.943 -11.027 5.173 1.00 88.19 81 HIS A C 1
ATOM 684 O O . HIS A 1 81 ? 10.978 -10.799 4.544 1.00 88.19 81 HIS A O 1
ATOM 690 N N . GLU A 1 82 ? 9.578 -12.263 5.515 1.00 88.50 82 GLU A N 1
ATOM 691 C CA . GLU A 1 82 ? 10.356 -13.453 5.164 1.00 88.50 82 GLU A CA 1
ATOM 692 C C . GLU A 1 82 ? 10.424 -13.648 3.643 1.00 88.50 82 GLU A C 1
ATOM 694 O O . GLU A 1 82 ? 11.498 -13.878 3.080 1.00 88.50 82 GLU A O 1
ATOM 699 N N . LYS A 1 83 ? 9.289 -13.490 2.950 1.00 86.25 83 LYS A N 1
ATOM 700 C CA . LYS A 1 83 ? 9.228 -13.540 1.486 1.00 86.25 83 LYS A CA 1
ATOM 701 C C . LYS A 1 83 ? 10.113 -12.460 0.864 1.00 86.25 83 LYS A C 1
ATOM 703 O O . LYS A 1 83 ? 10.855 -12.752 -0.073 1.00 86.25 83 LYS A O 1
ATOM 708 N N . LYS A 1 84 ? 10.086 -11.239 1.405 1.00 83.06 84 LYS A N 1
ATOM 709 C CA . LYS A 1 84 ? 10.930 -10.132 0.939 1.00 83.06 84 LYS A CA 1
ATOM 710 C C . LYS A 1 84 ? 12.423 -10.425 1.134 1.00 83.06 84 LYS A C 1
ATOM 712 O O . LYS A 1 84 ? 13.208 -10.170 0.223 1.00 83.06 84 LYS A O 1
ATOM 717 N N . GLY A 1 85 ? 12.801 -11.022 2.266 1.00 78.38 85 GLY A N 1
ATOM 718 C CA . GLY A 1 85 ? 14.172 -11.476 2.525 1.00 78.38 85 GLY A CA 1
ATOM 719 C C . GLY A 1 85 ? 14.649 -12.509 1.500 1.00 78.38 85 GLY A C 1
ATOM 720 O O . GLY A 1 85 ? 15.704 -12.336 0.900 1.00 78.38 85 GLY A O 1
ATOM 721 N N . LYS A 1 86 ? 13.824 -13.521 1.205 1.00 79.88 86 LYS A N 1
ATOM 722 C CA . LYS A 1 86 ? 14.128 -14.558 0.199 1.00 79.88 86 LYS A CA 1
ATOM 723 C C . LYS A 1 86 ? 14.280 -13.999 -1.220 1.00 79.88 86 LYS A C 1
ATOM 725 O O . LYS A 1 86 ? 15.087 -14.505 -1.997 1.00 79.88 86 LYS A O 1
ATOM 730 N N . ILE A 1 87 ? 13.500 -12.977 -1.582 1.00 76.00 87 ILE A N 1
ATOM 731 C CA . ILE A 1 87 ? 13.626 -12.298 -2.883 1.00 76.00 87 ILE A CA 1
ATOM 732 C C . ILE A 1 87 ? 14.953 -11.537 -2.956 1.00 76.00 87 ILE A C 1
ATOM 734 O O . ILE A 1 87 ? 15.659 -11.650 -3.958 1.00 76.00 87 ILE A O 1
ATOM 738 N N . HIS A 1 88 ? 15.314 -10.818 -1.889 1.00 72.38 88 HIS A N 1
ATOM 739 C CA . HIS A 1 88 ? 16.583 -10.099 -1.806 1.00 72.38 88 HIS A CA 1
ATOM 740 C C . HIS A 1 88 ? 17.781 -11.049 -1.910 1.00 72.38 88 HIS A C 1
ATOM 742 O O . HIS A 1 88 ? 18.635 -10.860 -2.771 1.00 72.38 88 HIS A O 1
ATOM 748 N N . GLU A 1 89 ? 17.786 -12.124 -1.118 1.00 73.50 89 GLU A N 1
ATOM 749 C CA . GLU A 1 89 ? 18.846 -13.137 -1.112 1.00 73.50 89 GLU A CA 1
ATOM 750 C C . GLU A 1 89 ? 19.007 -13.803 -2.488 1.00 73.50 89 GLU A C 1
ATOM 752 O O . GLU A 1 89 ? 20.120 -13.925 -2.996 1.00 73.50 89 GLU A O 1
ATOM 757 N N . ARG A 1 90 ? 17.901 -14.158 -3.161 1.00 74.75 90 ARG A N 1
ATOM 758 C CA . ARG A 1 90 ? 17.951 -14.669 -4.544 1.00 74.75 90 ARG A CA 1
ATOM 759 C C . ARG A 1 90 ? 18.502 -13.639 -5.527 1.00 74.75 90 ARG A C 1
ATOM 761 O O . ARG A 1 90 ? 19.214 -14.014 -6.457 1.00 74.75 90 ARG A O 1
ATOM 768 N N . GLY A 1 91 ? 18.163 -12.363 -5.353 1.00 73.25 91 GLY A N 1
ATOM 769 C CA . GLY A 1 91 ? 18.710 -11.267 -6.151 1.00 73.25 91 GLY A CA 1
ATOM 770 C C . GLY A 1 91 ? 20.226 -11.148 -5.992 1.00 73.25 91 GLY A C 1
ATOM 771 O O . GLY A 1 91 ? 20.947 -11.070 -6.989 1.00 73.25 91 GLY A O 1
ATOM 772 N N . GLU A 1 92 ? 20.714 -11.219 -4.754 1.00 73.62 92 GLU A N 1
ATOM 773 C CA . GLU A 1 92 ? 22.141 -11.194 -4.421 1.00 73.62 92 GLU A CA 1
ATOM 774 C C . GLU A 1 92 ? 22.876 -12.437 -4.934 1.00 73.62 92 GLU A C 1
ATOM 776 O O . GLU A 1 92 ? 23.951 -12.321 -5.524 1.00 73.62 92 GLU A O 1
ATOM 781 N N . GLU A 1 93 ? 22.287 -13.626 -4.796 1.00 75.19 93 GLU A N 1
ATOM 782 C CA . GLU A 1 93 ? 22.862 -14.873 -5.300 1.00 75.19 93 GLU A CA 1
ATOM 783 C C . GLU A 1 93 ? 22.948 -14.874 -6.834 1.00 75.19 93 GLU A C 1
ATOM 785 O O . GLU A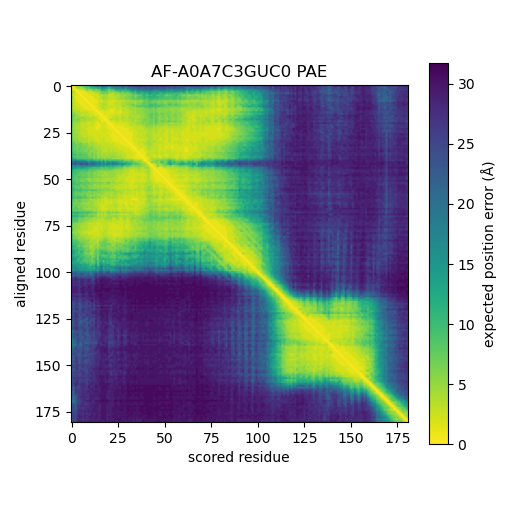 1 93 ? 23.976 -15.255 -7.401 1.00 75.19 93 GLU A O 1
ATOM 790 N N . MET A 1 94 ? 21.906 -14.399 -7.526 1.00 68.88 94 MET A N 1
ATOM 791 C CA . MET A 1 94 ? 21.930 -14.228 -8.982 1.00 68.88 94 MET A CA 1
ATOM 792 C C . MET A 1 94 ? 22.971 -13.192 -9.416 1.00 68.88 94 MET A C 1
ATOM 794 O O . MET A 1 94 ? 23.668 -13.412 -10.410 1.00 68.88 94 MET A O 1
ATOM 798 N N . ALA A 1 95 ? 23.127 -12.092 -8.675 1.00 71.31 95 ALA A N 1
ATOM 799 C CA . ALA A 1 95 ? 24.172 -11.105 -8.930 1.00 71.31 95 ALA A CA 1
ATOM 800 C C . ALA A 1 95 ? 25.576 -11.703 -8.730 1.00 71.31 95 ALA A C 1
ATOM 802 O O . ALA A 1 95 ? 26.446 -11.522 -9.586 1.00 71.31 95 ALA A O 1
ATOM 803 N N . ARG A 1 96 ? 25.786 -12.487 -7.664 1.00 76.25 96 ARG A N 1
ATOM 804 C CA . ARG A 1 96 ? 27.055 -13.178 -7.393 1.00 76.25 96 ARG A CA 1
ATOM 805 C C . ARG A 1 96 ? 27.389 -14.194 -8.484 1.00 76.25 96 ARG A C 1
ATOM 807 O O . ARG A 1 96 ? 28.470 -14.125 -9.062 1.00 76.25 96 ARG A O 1
ATOM 814 N N . LYS A 1 97 ? 26.436 -15.053 -8.860 1.00 74.75 97 LYS A N 1
ATOM 815 C CA . LYS A 1 97 ? 26.587 -16.022 -9.961 1.00 74.75 97 LYS A CA 1
ATOM 816 C C . LYS A 1 97 ? 26.862 -15.342 -11.304 1.00 74.75 97 LYS A C 1
ATOM 818 O O . LYS A 1 97 ? 27.653 -15.850 -12.093 1.00 74.75 97 LYS A O 1
ATOM 823 N N . LYS A 1 98 ? 26.259 -14.178 -11.573 1.00 70.06 98 LYS A N 1
ATOM 824 C CA . LYS A 1 98 ? 26.535 -13.378 -12.779 1.00 70.06 98 LYS A CA 1
ATOM 825 C C . LYS A 1 98 ? 27.960 -12.816 -12.783 1.00 70.06 98 LYS A C 1
ATOM 827 O O . LYS A 1 98 ? 28.594 -12.806 -13.837 1.00 70.06 98 LYS A O 1
ATOM 832 N N . ASN A 1 99 ? 28.474 -12.400 -11.627 1.00 63.69 99 ASN A N 1
ATOM 833 C CA . ASN A 1 99 ? 29.854 -11.933 -11.483 1.00 63.69 99 ASN A CA 1
ATOM 834 C C . ASN A 1 99 ? 30.867 -13.086 -11.627 1.00 63.69 99 ASN A C 1
ATOM 836 O O . ASN A 1 99 ? 31.856 -12.943 -12.343 1.00 63.69 99 ASN A O 1
ATOM 840 N N . GLU A 1 100 ? 30.591 -14.256 -11.045 1.00 62.06 100 GLU A N 1
ATOM 841 C CA . GLU A 1 100 ? 31.436 -15.462 -11.147 1.00 62.06 100 GLU A CA 1
ATOM 842 C C . GLU A 1 100 ? 31.437 -16.068 -12.569 1.00 62.06 100 GLU A C 1
ATOM 844 O O . GLU A 1 100 ? 32.486 -16.440 -13.104 1.00 62.06 100 GLU A O 1
ATOM 849 N N . ALA A 1 101 ? 30.280 -16.098 -13.240 1.00 59.84 101 ALA A N 1
ATOM 850 C CA . ALA A 1 101 ? 30.169 -16.511 -14.643 1.00 59.84 101 ALA A CA 1
ATOM 851 C C . ALA A 1 101 ? 30.775 -15.478 -15.616 1.00 59.84 101 ALA A C 1
ATOM 853 O O . ALA A 1 101 ? 31.246 -15.838 -16.696 1.00 59.84 101 ALA A O 1
ATOM 854 N N . GLY A 1 102 ? 30.791 -14.196 -15.236 1.00 51.91 102 GLY A N 1
ATOM 855 C CA . GLY A 1 102 ? 31.491 -13.132 -15.958 1.00 51.91 102 GLY A CA 1
ATOM 856 C C . GLY A 1 102 ? 33.016 -13.236 -15.850 1.00 51.91 102 GLY A C 1
ATOM 857 O O . GLY A 1 102 ? 33.715 -12.900 -16.805 1.00 51.91 102 GLY A O 1
ATOM 858 N N . ALA A 1 103 ? 33.532 -13.767 -14.737 1.00 51.88 103 ALA A N 1
ATOM 859 C CA . ALA A 1 103 ? 34.966 -13.949 -14.509 1.00 51.88 103 ALA A CA 1
ATOM 860 C C . ALA A 1 103 ? 35.575 -15.107 -15.328 1.00 51.88 103 ALA A C 1
ATOM 862 O O . ALA A 1 103 ? 36.737 -15.043 -15.716 1.00 51.88 103 ALA A O 1
ATOM 863 N N . SER A 1 104 ? 34.795 -16.142 -15.657 1.00 49.72 104 SER A N 1
ATOM 864 C CA . SER A 1 104 ? 35.276 -17.360 -16.341 1.00 49.72 104 SER A CA 1
ATOM 865 C C . SER A 1 104 ? 35.120 -17.349 -17.874 1.00 49.72 104 SER A C 1
ATOM 867 O O . SER A 1 104 ? 35.576 -18.268 -18.554 1.00 49.72 104 SER A O 1
ATOM 869 N N . LYS A 1 105 ? 34.544 -16.284 -18.454 1.00 48.72 105 LYS A N 1
ATOM 870 C CA . LYS A 1 105 ? 34.530 -16.020 -19.911 1.00 48.72 105 LYS A CA 1
ATOM 871 C C . LYS A 1 105 ? 35.058 -14.634 -20.286 1.00 48.72 105 LYS A C 1
ATOM 873 O O . LYS A 1 105 ? 34.744 -14.117 -21.361 1.00 48.72 105 LYS A O 1
ATOM 878 N N . ALA A 1 106 ? 35.911 -14.049 -19.452 1.00 41.59 106 ALA A N 1
ATOM 879 C CA . ALA A 1 106 ? 36.705 -12.906 -19.866 1.00 41.59 106 ALA A CA 1
ATOM 880 C C . ALA A 1 106 ? 37.812 -13.376 -20.832 1.00 41.59 106 ALA A C 1
ATOM 882 O O . ALA A 1 106 ? 38.967 -13.553 -20.456 1.00 41.59 106 ALA A O 1
ATOM 883 N N . LYS A 1 107 ? 37.476 -13.510 -22.125 1.00 48.00 107 LYS A N 1
ATOM 884 C CA . LYS A 1 107 ? 38.428 -13.032 -23.141 1.00 48.00 107 LYS A CA 1
ATOM 885 C C . LYS A 1 107 ? 38.802 -11.606 -22.720 1.00 48.00 107 LYS A C 1
ATOM 887 O O . LYS A 1 107 ? 37.885 -10.900 -22.288 1.00 48.00 107 LYS A O 1
ATOM 892 N N . PRO A 1 108 ? 40.076 -11.180 -22.815 1.00 41.78 108 PRO A N 1
ATOM 893 C CA . PRO A 1 108 ? 40.433 -9.806 -22.503 1.00 41.78 108 PRO A CA 1
ATOM 894 C C . PRO A 1 108 ? 39.477 -8.938 -23.302 1.00 41.78 108 PRO A C 1
ATOM 896 O O . PRO A 1 108 ? 39.384 -9.052 -24.526 1.00 41.78 108 PRO A O 1
ATOM 899 N N . PHE A 1 109 ? 38.652 -8.192 -22.581 1.00 41.03 109 PHE A N 1
ATOM 900 C CA . PHE A 1 109 ? 37.739 -7.251 -23.174 1.00 41.03 109 PHE A CA 1
ATOM 901 C C . PHE A 1 109 ? 38.635 -6.173 -23.752 1.00 41.03 109 PHE A C 1
ATOM 903 O O . PHE A 1 109 ? 39.025 -5.240 -23.056 1.00 41.03 109 PHE A O 1
ATOM 910 N N . SER A 1 110 ? 39.059 -6.389 -24.995 1.00 50.31 110 SER A N 1
ATOM 911 C CA . SER A 1 110 ? 39.715 -5.394 -25.816 1.00 50.31 110 SER A CA 1
ATOM 912 C C . SER A 1 110 ? 38.871 -4.138 -25.688 1.00 50.31 110 SER A C 1
ATOM 914 O O . SER A 1 110 ? 37.709 -4.154 -26.100 1.00 50.31 110 SER A O 1
ATOM 916 N N . GLU A 1 111 ? 39.429 -3.143 -25.003 1.00 51.94 111 GLU A N 1
ATOM 917 C CA . GLU A 1 111 ? 38.992 -1.756 -24.930 1.00 51.94 111 GLU A CA 1
ATOM 918 C C . GLU A 1 111 ? 37.628 -1.513 -25.592 1.00 51.94 111 GLU A C 1
ATOM 920 O O . GLU A 1 111 ? 37.560 -1.103 -26.755 1.00 51.94 111 GLU A O 1
ATOM 925 N N . ARG A 1 112 ? 36.502 -1.692 -24.878 1.00 50.00 112 ARG A N 1
ATOM 926 C CA . ARG A 1 112 ? 35.364 -0.842 -25.248 1.00 50.00 112 ARG A CA 1
ATOM 927 C C . ARG A 1 112 ? 35.790 0.552 -24.844 1.00 50.00 112 ARG A C 1
ATOM 929 O O . ARG A 1 112 ? 35.672 0.931 -23.684 1.00 50.00 112 ARG A O 1
ATOM 936 N N . LYS A 1 113 ? 36.351 1.279 -25.809 1.00 52.47 113 LYS A N 1
ATOM 937 C CA . LYS A 1 113 ? 36.497 2.726 -25.745 1.00 52.47 113 LYS A CA 1
ATOM 938 C C . LYS A 1 113 ? 35.145 3.254 -25.279 1.00 52.47 113 LYS A C 1
ATOM 940 O O . LYS A 1 113 ? 34.159 3.142 -26.007 1.00 52.47 113 LYS A O 1
ATOM 945 N N . ASN A 1 114 ? 35.085 3.748 -24.045 1.00 49.06 114 ASN A N 1
ATOM 946 C CA . ASN A 1 114 ? 33.946 4.513 -23.562 1.00 49.06 114 ASN A CA 1
ATOM 947 C C . ASN A 1 114 ? 33.917 5.776 -24.416 1.00 49.06 114 ASN A C 1
ATOM 949 O O . ASN A 1 114 ? 34.640 6.737 -24.164 1.00 49.06 114 ASN A O 1
ATOM 953 N N . MET A 1 115 ? 33.182 5.708 -25.521 1.00 58.66 115 MET A N 1
ATOM 954 C CA . MET A 1 115 ? 33.103 6.796 -26.471 1.00 58.66 115 MET A CA 1
ATOM 955 C C . MET A 1 115 ? 32.131 7.813 -25.886 1.00 58.66 115 MET A C 1
ATOM 957 O O . MET A 1 115 ? 30.916 7.687 -26.020 1.00 58.66 115 MET A O 1
ATOM 961 N N . ASN A 1 116 ? 32.679 8.788 -25.166 1.00 59.72 116 ASN A N 1
ATOM 962 C CA . ASN A 1 116 ? 31.923 9.940 -24.706 1.00 59.72 116 ASN A CA 1
ATOM 963 C C . ASN A 1 116 ? 31.614 10.809 -25.925 1.00 59.72 116 ASN A C 1
ATOM 965 O O . ASN A 1 116 ? 32.485 11.506 -26.440 1.00 59.72 116 ASN A O 1
ATOM 969 N N . VAL A 1 117 ? 30.376 10.735 -26.408 1.00 65.25 117 VAL A N 1
ATOM 970 C CA . VAL A 1 117 ? 29.890 11.603 -27.479 1.00 65.25 117 VAL A CA 1
ATOM 971 C C . VAL A 1 117 ? 29.280 12.839 -26.834 1.00 65.25 117 VAL A C 1
ATOM 973 O O . VAL A 1 117 ? 28.250 12.757 -26.168 1.00 65.25 117 VAL A O 1
ATOM 976 N N . GLN A 1 118 ? 29.928 13.986 -27.016 1.00 72.19 118 GLN A N 1
ATOM 977 C CA . GLN A 1 118 ? 29.351 15.281 -26.675 1.00 72.19 118 GLN A CA 1
ATOM 978 C C . GLN A 1 118 ? 28.567 15.794 -27.880 1.00 72.19 118 GLN A C 1
ATOM 980 O O . GLN A 1 118 ? 29.112 15.912 -28.976 1.00 72.19 118 GLN A O 1
ATOM 985 N N . VAL A 1 119 ? 27.285 16.087 -27.679 1.00 68.31 119 VAL A N 1
ATOM 986 C CA . VAL A 1 119 ? 26.418 16.660 -28.712 1.00 68.31 119 VAL A CA 1
ATOM 987 C C . VAL A 1 119 ? 26.154 18.111 -28.342 1.00 68.31 119 VAL A C 1
ATOM 989 O O . VAL A 1 119 ? 25.678 18.392 -27.243 1.00 68.31 119 VAL A O 1
ATOM 992 N N . ASN A 1 120 ? 26.496 19.032 -29.241 1.00 79.12 120 ASN A N 1
ATOM 993 C CA . ASN A 1 120 ? 26.258 20.457 -29.057 1.00 79.12 120 ASN A CA 1
ATOM 994 C C . ASN A 1 120 ? 25.060 20.888 -29.908 1.00 79.12 120 ASN A C 1
ATOM 996 O O . ASN A 1 120 ? 25.076 20.714 -31.123 1.00 79.12 120 ASN A O 1
ATOM 1000 N N . PHE A 1 121 ? 24.050 21.468 -29.262 1.00 77.12 121 PHE A N 1
ATOM 1001 C CA . PHE A 1 121 ? 22.824 21.954 -29.902 1.00 77.12 121 PHE A CA 1
ATOM 1002 C C . PHE A 1 121 ? 22.814 23.477 -30.110 1.00 77.12 121 PHE A C 1
ATOM 1004 O O . PHE A 1 121 ? 21.786 24.052 -30.461 1.00 77.12 121 PHE A O 1
ATOM 1011 N N . LYS A 1 122 ? 23.944 24.165 -29.902 1.00 80.06 122 LYS A N 1
ATOM 1012 C CA . LYS A 1 122 ? 24.038 25.617 -30.096 1.00 80.06 122 LYS A CA 1
ATOM 1013 C C . LYS A 1 122 ? 23.733 25.988 -31.556 1.00 80.06 122 LYS A C 1
ATOM 1015 O O . LYS A 1 122 ? 24.426 25.533 -32.463 1.00 80.06 122 LYS A O 1
ATOM 1020 N N . GLY A 1 123 ? 22.711 26.821 -31.764 1.00 78.12 123 GLY A N 1
ATOM 1021 C CA . GLY A 1 123 ? 22.207 27.205 -33.092 1.00 78.12 123 GLY A CA 1
ATOM 1022 C C . GLY A 1 123 ? 21.150 26.260 -33.680 1.00 78.12 123 GLY A C 1
ATOM 1023 O O . GLY A 1 123 ? 20.707 26.481 -34.800 1.00 78.12 123 GLY A O 1
ATOM 1024 N N . TRP A 1 124 ? 20.745 25.227 -32.934 1.00 80.75 124 TRP A N 1
ATOM 1025 C CA . TRP A 1 124 ? 19.726 24.240 -33.310 1.00 80.75 124 TRP A CA 1
ATOM 1026 C C . TRP A 1 124 ? 18.684 24.107 -32.188 1.00 80.75 124 TRP A C 1
ATOM 1028 O O . TRP A 1 124 ? 18.314 23.005 -31.779 1.00 80.75 124 TRP A O 1
ATOM 1038 N N . GLU A 1 125 ? 18.249 25.250 -31.654 1.00 83.75 125 GLU A N 1
ATOM 1039 C CA . GLU A 1 125 ? 17.356 25.327 -30.489 1.00 83.75 125 GLU A CA 1
ATOM 1040 C C . GLU A 1 125 ? 16.001 24.667 -30.766 1.00 83.75 125 GLU A C 1
ATOM 1042 O O . GLU A 1 125 ? 15.505 23.915 -29.932 1.00 83.75 125 GLU A O 1
ATOM 1047 N N . GLU A 1 126 ? 15.478 24.804 -31.985 1.00 83.31 126 GLU A N 1
ATOM 1048 C CA . GLU A 1 126 ? 14.237 24.146 -32.414 1.00 83.31 126 GLU A CA 1
ATOM 1049 C C . GLU A 1 126 ? 14.317 22.612 -32.316 1.00 83.31 126 GLU A C 1
ATOM 1051 O O . GLU A 1 126 ? 13.370 21.948 -31.892 1.00 83.31 126 GLU A O 1
ATOM 1056 N N . VAL A 1 127 ? 15.471 22.027 -32.659 1.00 81.31 127 VAL A N 1
ATOM 1057 C CA . VAL A 1 127 ? 15.687 20.573 -32.576 1.00 81.31 127 VAL A CA 1
ATOM 1058 C C . VAL A 1 127 ? 15.796 20.129 -31.122 1.00 81.31 127 VAL A C 1
ATOM 1060 O O . VAL A 1 127 ? 15.271 19.079 -30.749 1.00 81.31 127 VAL A O 1
ATOM 1063 N N . TRP A 1 128 ? 16.451 20.931 -30.285 1.00 82.88 128 TRP A N 1
ATOM 1064 C CA . T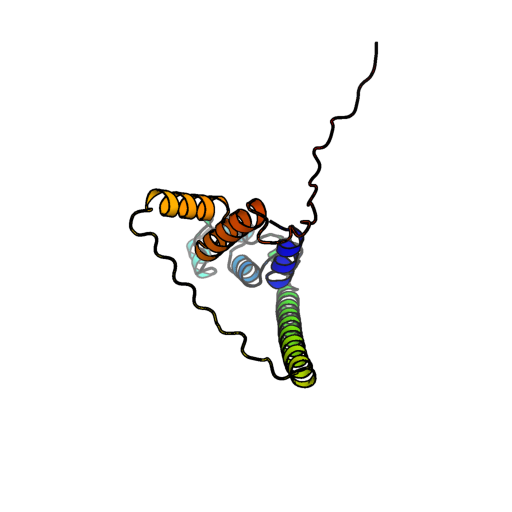RP A 1 128 ? 16.540 20.674 -28.852 1.00 82.88 128 TRP A CA 1
ATOM 1065 C C . TRP A 1 128 ? 15.164 20.710 -28.175 1.00 82.88 128 TRP A C 1
ATOM 1067 O O . TRP A 1 128 ? 14.842 19.823 -27.380 1.00 82.88 128 TRP A O 1
ATOM 1077 N N . GLU A 1 129 ? 14.328 21.691 -28.511 1.00 84.44 129 GLU A N 1
ATOM 1078 C CA . GLU A 1 129 ? 12.963 21.798 -27.994 1.00 84.44 129 GLU A CA 1
ATOM 1079 C C . GLU A 1 129 ? 12.072 20.648 -28.470 1.00 84.44 129 GLU A C 1
ATOM 1081 O O . GLU A 1 129 ? 11.348 20.058 -27.664 1.00 84.44 129 GLU A O 1
ATOM 1086 N N . ALA A 1 130 ? 12.164 20.269 -29.747 1.00 84.25 130 ALA A N 1
ATOM 1087 C CA . ALA A 1 130 ? 11.427 19.131 -30.292 1.00 84.25 130 ALA A CA 1
ATOM 1088 C C . ALA A 1 130 ? 11.812 17.811 -29.602 1.00 84.25 130 ALA A C 1
ATOM 1090 O O . ALA A 1 130 ? 10.940 17.013 -29.258 1.00 84.25 130 ALA A O 1
ATOM 1091 N N . LEU A 1 131 ? 13.106 17.596 -29.332 1.00 85.38 131 LEU A N 1
ATOM 1092 C CA . LEU A 1 131 ? 13.584 16.416 -28.606 1.00 85.38 131 LEU A CA 1
ATOM 1093 C C . LEU A 1 131 ? 13.128 16.406 -27.144 1.00 85.38 131 LEU A C 1
ATOM 1095 O O . LEU A 1 131 ? 12.761 15.345 -26.644 1.00 85.38 131 LEU A O 1
ATOM 1099 N N . ASN A 1 132 ? 13.112 17.558 -26.467 1.00 83.75 132 ASN A N 1
ATOM 1100 C CA . ASN A 1 132 ? 12.589 17.663 -25.101 1.00 83.75 132 ASN A CA 1
ATOM 1101 C C . ASN A 1 132 ? 11.089 17.382 -25.037 1.00 83.75 132 ASN A C 1
ATOM 1103 O O . ASN A 1 132 ? 10.639 16.653 -24.154 1.00 83.75 132 ASN A O 1
ATOM 1107 N N . ARG A 1 133 ? 10.325 17.911 -25.994 1.00 83.12 133 ARG A N 1
ATOM 1108 C CA . ARG A 1 133 ? 8.887 17.664 -26.094 1.00 83.12 133 ARG A CA 1
ATOM 1109 C C . ARG A 1 133 ? 8.591 16.187 -26.334 1.00 83.12 133 ARG A C 1
ATOM 1111 O O . ARG A 1 133 ? 7.836 15.597 -25.572 1.00 83.12 133 ARG A O 1
ATOM 1118 N N . ALA A 1 134 ? 9.262 15.571 -27.306 1.00 78.19 134 ALA A N 1
ATOM 1119 C CA . ALA A 1 134 ? 9.109 14.147 -27.587 1.00 78.19 134 ALA A CA 1
ATOM 1120 C C . ALA A 1 134 ? 9.559 13.270 -26.405 1.00 78.19 134 ALA A C 1
ATOM 1122 O O . ALA A 1 134 ? 8.923 12.268 -26.097 1.00 78.19 134 ALA A O 1
ATOM 1123 N N . ALA A 1 135 ? 10.624 13.658 -25.693 1.00 83.62 135 ALA A N 1
ATOM 1124 C CA . ALA A 1 135 ? 11.055 12.964 -24.480 1.00 83.62 135 ALA A CA 1
ATOM 1125 C C . ALA A 1 135 ? 9.985 13.023 -23.374 1.00 83.62 135 ALA A C 1
ATOM 1127 O O . ALA A 1 135 ? 9.765 12.024 -22.689 1.00 83.62 135 ALA A O 1
ATOM 1128 N N . TYR A 1 136 ? 9.296 14.158 -23.223 1.00 79.69 136 TYR A N 1
ATOM 1129 C CA . TYR A 1 136 ? 8.198 14.313 -22.269 1.00 79.69 136 TYR A CA 1
ATOM 1130 C C . TYR A 1 136 ? 6.962 13.494 -22.671 1.00 79.69 136 TYR A C 1
ATOM 1132 O O . TYR A 1 136 ? 6.450 12.725 -21.860 1.00 79.69 136 TYR A O 1
ATOM 1140 N N . GLU A 1 137 ? 6.528 13.598 -23.929 1.00 79.62 137 GLU A N 1
ATOM 1141 C CA . GLU A 1 137 ? 5.373 12.867 -24.472 1.00 79.62 137 GLU A CA 1
ATOM 1142 C C . GLU A 1 137 ? 5.572 11.345 -24.411 1.00 79.62 137 GLU A C 1
ATOM 1144 O O . GLU A 1 137 ? 4.665 10.607 -24.030 1.00 79.62 137 GLU A O 1
ATOM 1149 N N . GLU A 1 138 ? 6.781 10.866 -24.713 1.00 78.19 138 GLU A N 1
ATOM 1150 C CA . GLU A 1 138 ? 7.119 9.441 -24.665 1.00 78.19 138 GLU A CA 1
ATOM 1151 C C . GLU A 1 138 ? 7.575 8.963 -23.273 1.00 78.19 138 GLU A C 1
ATOM 1153 O O . GLU A 1 138 ? 7.895 7.781 -23.110 1.00 78.19 138 GLU A O 1
ATOM 1158 N N . CYS A 1 139 ? 7.615 9.849 -22.266 1.00 78.88 139 CYS A N 1
ATOM 1159 C CA . CYS A 1 139 ? 8.104 9.563 -20.912 1.00 78.88 139 CYS A CA 1
ATOM 1160 C C . CYS A 1 139 ? 9.508 8.913 -20.900 1.00 78.88 139 CYS A C 1
ATOM 1162 O O . CYS A 1 139 ? 9.760 7.931 -20.193 1.00 78.88 139 CYS A O 1
ATOM 1164 N N . ARG A 1 140 ? 10.440 9.446 -21.701 1.00 76.69 140 ARG A N 1
ATOM 1165 C CA . ARG A 1 140 ? 11.829 8.972 -21.840 1.00 76.69 140 ARG A CA 1
ATOM 1166 C C . ARG A 1 140 ? 12.830 10.004 -21.326 1.00 76.69 140 ARG A C 1
ATOM 1168 O O . ARG A 1 140 ? 12.589 11.204 -21.350 1.00 76.69 140 ARG A O 1
ATOM 1175 N N . LEU A 1 141 ? 14.011 9.537 -20.914 1.00 83.31 141 LEU A N 1
ATOM 1176 C CA . LEU A 1 141 ? 15.143 10.430 -20.651 1.00 83.31 141 LEU A CA 1
ATOM 1177 C C . LEU A 1 141 ? 15.593 11.099 -21.955 1.00 83.31 141 LEU A C 1
ATOM 1179 O O . LEU A 1 141 ? 15.711 10.433 -22.985 1.00 83.31 141 LEU A O 1
ATOM 1183 N N . LEU A 1 142 ? 15.927 12.389 -21.895 1.00 80.00 142 LEU A N 1
ATOM 1184 C CA . LEU A 1 142 ? 16.363 13.156 -23.065 1.00 80.00 142 LEU A CA 1
ATOM 1185 C C . LEU A 1 142 ? 17.572 12.521 -23.765 1.00 80.00 142 LEU A C 1
ATOM 1187 O O . LEU A 1 142 ? 17.600 12.423 -24.987 1.00 80.00 142 LEU A O 1
ATOM 1191 N N . SER A 1 143 ? 18.537 11.999 -23.002 1.00 81.00 143 SER A N 1
ATOM 1192 C CA . SER A 1 143 ? 19.690 11.271 -23.547 1.00 81.00 143 SER A CA 1
ATOM 1193 C C . SER A 1 143 ? 19.278 10.039 -24.362 1.00 81.00 143 SER A C 1
ATOM 1195 O O . SER A 1 143 ? 19.849 9.777 -25.419 1.00 81.00 143 SER A O 1
ATOM 1197 N N . HIS A 1 144 ? 18.256 9.305 -23.919 1.00 79.38 144 HIS A N 1
ATOM 1198 C CA . HIS A 1 144 ? 17.715 8.165 -24.656 1.00 79.38 144 HIS A CA 1
ATOM 1199 C C . HIS A 1 144 ? 16.955 8.611 -25.907 1.00 79.38 144 HIS A C 1
ATOM 1201 O O . HIS A 1 144 ? 17.078 7.956 -26.941 1.00 79.38 144 HIS A O 1
ATOM 1207 N N . GLN A 1 145 ? 16.233 9.734 -25.846 1.00 84.25 145 GLN A N 1
ATOM 1208 C CA . GLN A 1 145 ? 15.528 10.288 -27.003 1.00 84.25 145 GLN A CA 1
ATOM 1209 C C . GLN A 1 145 ? 16.498 10.769 -28.089 1.00 84.25 145 GLN A C 1
ATOM 1211 O O . GLN A 1 145 ? 16.293 10.487 -29.268 1.00 84.25 145 GLN A O 1
ATOM 1216 N N . VAL A 1 146 ? 17.604 11.409 -27.698 1.00 84.19 146 VAL A N 1
ATOM 1217 C CA . VAL A 1 146 ? 18.684 11.817 -28.611 1.00 84.19 146 VAL A CA 1
ATOM 1218 C C . VAL A 1 146 ? 19.295 10.596 -29.303 1.00 84.19 146 VAL A C 1
ATOM 1220 O O . VAL A 1 146 ? 19.419 10.573 -30.526 1.00 84.19 146 VAL A O 1
ATOM 1223 N N . ILE A 1 147 ? 19.630 9.545 -28.545 1.00 84.69 147 ILE A N 1
ATOM 1224 C CA . ILE A 1 147 ? 20.179 8.301 -29.108 1.00 84.69 147 ILE A CA 1
ATOM 1225 C C . ILE A 1 147 ? 19.173 7.639 -30.055 1.00 84.69 147 ILE A C 1
ATOM 1227 O O . ILE A 1 147 ? 19.557 7.169 -31.126 1.00 84.69 147 ILE A O 1
ATOM 1231 N N . TYR A 1 148 ? 17.894 7.606 -29.680 1.00 84.56 148 TYR A N 1
ATOM 1232 C CA . TYR A 1 148 ? 16.830 7.039 -30.501 1.00 84.56 148 TYR A CA 1
ATOM 1233 C C . TYR A 1 148 ? 16.684 7.783 -31.833 1.00 84.56 148 TYR A C 1
ATOM 1235 O O . TYR A 1 148 ? 16.689 7.147 -32.886 1.00 84.56 148 TYR A O 1
ATOM 1243 N N . ALA A 1 149 ? 16.648 9.117 -31.801 1.00 82.75 149 ALA A N 1
ATOM 1244 C CA . ALA A 1 149 ? 16.560 9.950 -32.995 1.00 82.75 149 ALA A CA 1
ATOM 1245 C C . ALA A 1 149 ? 17.771 9.759 -33.924 1.00 82.75 149 ALA A C 1
ATOM 1247 O O . ALA A 1 149 ? 17.606 9.567 -35.129 1.00 82.75 149 ALA A O 1
ATOM 1248 N N . VAL A 1 150 ? 18.988 9.731 -33.369 1.00 82.44 150 VAL A N 1
ATOM 1249 C CA . VAL A 1 150 ? 20.219 9.487 -34.141 1.00 82.44 150 VAL A CA 1
ATOM 1250 C C . VAL A 1 150 ? 20.211 8.089 -34.753 1.00 82.44 150 VAL A C 1
ATOM 1252 O O . VAL A 1 150 ? 20.523 7.922 -35.931 1.00 82.44 150 VAL A O 1
ATOM 1255 N N . LYS A 1 151 ? 19.815 7.074 -33.982 1.00 82.88 151 LYS A N 1
ATOM 1256 C CA . LYS A 1 151 ? 19.713 5.700 -34.472 1.00 82.88 151 LYS A CA 1
ATOM 1257 C C . LYS A 1 151 ? 18.705 5.594 -35.617 1.00 82.88 151 LYS A C 1
ATOM 1259 O O . LYS A 1 151 ? 19.037 5.033 -36.655 1.00 82.88 151 LYS A O 1
ATOM 1264 N N . PHE A 1 152 ? 17.520 6.176 -35.457 1.00 81.31 152 PHE A N 1
ATOM 1265 C CA . PHE A 1 152 ? 16.485 6.197 -36.488 1.00 81.31 152 PHE A CA 1
ATOM 1266 C C . PHE A 1 152 ? 16.948 6.930 -37.758 1.00 81.31 152 PHE A C 1
ATOM 1268 O O . PHE A 1 152 ? 16.725 6.467 -38.878 1.00 81.31 152 PHE A O 1
ATOM 1275 N N . TYR A 1 153 ? 17.674 8.040 -37.605 1.00 80.81 153 TYR A N 1
ATOM 1276 C CA . TYR A 1 153 ? 18.277 8.757 -38.726 1.00 80.81 153 TYR A CA 1
ATOM 1277 C C . TYR A 1 153 ? 19.308 7.896 -39.477 1.00 80.81 153 TYR A C 1
ATOM 1279 O O . TYR A 1 153 ? 19.288 7.816 -40.705 1.00 80.81 153 TYR A O 1
ATOM 1287 N N . LEU A 1 154 ? 20.176 7.184 -38.757 1.00 80.31 154 LEU A N 1
ATOM 1288 C CA . LEU A 1 154 ? 21.179 6.302 -39.360 1.00 80.31 154 LEU A CA 1
ATOM 1289 C C . LEU A 1 154 ? 20.554 5.066 -40.027 1.00 80.31 154 LEU A C 1
ATOM 1291 O O . LEU A 1 154 ? 21.012 4.649 -41.090 1.00 80.31 154 LEU A O 1
ATOM 1295 N N . GLU A 1 155 ? 19.493 4.507 -39.446 1.00 79.62 155 GLU A N 1
ATOM 1296 C CA . GLU A 1 155 ? 18.724 3.400 -40.030 1.00 79.62 155 GLU A CA 1
ATOM 1297 C C . GLU A 1 155 ? 17.944 3.835 -41.280 1.00 79.62 155 GLU A C 1
ATOM 1299 O O . GLU A 1 155 ? 17.883 3.088 -42.257 1.00 79.62 155 GLU A O 1
ATOM 1304 N N . SER A 1 156 ? 17.381 5.049 -41.295 1.00 76.31 156 SER A N 1
ATOM 1305 C CA . SER A 1 156 ? 16.660 5.582 -42.465 1.00 76.31 156 SER A CA 1
ATOM 1306 C C . SER A 1 156 ? 17.591 5.909 -43.636 1.00 76.31 156 SER A C 1
ATOM 1308 O O . SER A 1 156 ? 17.202 5.760 -44.791 1.00 76.31 156 SER A O 1
ATOM 1310 N N . ARG A 1 157 ? 18.846 6.271 -43.349 1.00 77.06 157 ARG A N 1
ATOM 1311 C CA . ARG A 1 157 ? 19.910 6.480 -44.343 1.00 77.06 157 ARG A CA 1
ATOM 1312 C C . ARG A 1 157 ? 20.654 5.198 -44.746 1.00 77.06 157 ARG A C 1
ATOM 1314 O O . ARG A 1 157 ? 21.533 5.261 -45.599 1.00 77.06 157 ARG A O 1
ATOM 1321 N N . GLY A 1 158 ? 20.318 4.049 -44.153 1.00 74.81 158 GLY A N 1
ATOM 1322 C CA . GLY A 1 158 ? 20.912 2.751 -44.489 1.00 74.81 158 GLY A CA 1
ATOM 1323 C C . GLY A 1 158 ? 22.310 2.500 -43.910 1.00 74.81 158 GLY A C 1
ATOM 1324 O O . GLY A 1 158 ? 22.947 1.519 -44.280 1.00 74.81 158 GLY A O 1
ATOM 1325 N N . TYR A 1 159 ? 22.788 3.341 -42.986 1.00 71.31 159 TYR A N 1
ATOM 1326 C CA . TYR A 1 159 ? 24.075 3.145 -42.302 1.00 71.31 159 TYR A CA 1
ATOM 1327 C C . TYR A 1 159 ? 24.018 2.062 -41.218 1.00 71.31 159 TYR A C 1
ATOM 1329 O O . TYR A 1 159 ? 25.053 1.547 -40.798 1.00 71.31 159 TYR A O 1
ATOM 1337 N N . LEU A 1 160 ? 22.816 1.708 -40.758 1.00 65.88 160 LEU A N 1
ATOM 1338 C CA . LEU A 1 160 ? 22.579 0.630 -39.804 1.00 65.88 160 LEU A CA 1
ATOM 1339 C C . LEU A 1 160 ? 21.560 -0.356 -40.378 1.00 65.88 160 LEU A C 1
ATOM 1341 O O . LEU A 1 160 ? 20.515 0.039 -40.894 1.00 65.88 160 LEU A O 1
ATOM 1345 N N . ALA A 1 161 ? 21.856 -1.652 -40.265 1.00 61.19 161 ALA A N 1
ATOM 1346 C CA . ALA A 1 161 ? 20.916 -2.702 -40.636 1.00 61.19 161 ALA A CA 1
ATOM 1347 C C . ALA A 1 161 ? 19.685 -2.640 -39.718 1.00 61.19 161 ALA A C 1
ATOM 1349 O O . ALA A 1 161 ? 19.815 -2.753 -38.495 1.00 61.19 161 ALA A O 1
ATOM 1350 N N . LYS A 1 162 ? 18.490 -2.485 -40.304 1.00 55.53 162 LYS A N 1
ATOM 1351 C CA . LYS A 1 162 ? 17.224 -2.524 -39.563 1.00 55.53 162 LYS A CA 1
ATOM 1352 C C . LYS A 1 162 ? 17.106 -3.873 -38.856 1.00 55.53 162 LYS A C 1
ATOM 1354 O O . LYS A 1 162 ? 17.034 -4.913 -39.506 1.00 55.53 162 LYS A O 1
ATOM 1359 N N . LYS A 1 163 ? 17.067 -3.871 -37.524 1.00 52.53 163 LYS A N 1
ATOM 1360 C CA . LYS A 1 163 ? 16.622 -5.050 -36.774 1.00 52.53 163 LYS A CA 1
ATOM 1361 C C . LYS A 1 163 ? 15.100 -5.029 -36.731 1.00 52.53 163 LYS A C 1
ATOM 1363 O O . LYS A 1 163 ? 14.518 -4.016 -36.356 1.00 52.53 163 LYS A O 1
ATOM 1368 N N . ALA A 1 164 ? 14.474 -6.139 -37.114 1.00 41.09 164 ALA A N 1
ATOM 1369 C CA . ALA A 1 164 ? 13.038 -6.319 -36.963 1.00 41.09 164 ALA A CA 1
ATOM 1370 C C . ALA A 1 164 ? 12.652 -6.130 -35.486 1.00 41.09 164 ALA A C 1
ATOM 1372 O O . ALA A 1 164 ? 13.205 -6.783 -34.598 1.00 41.09 164 ALA A O 1
ATOM 1373 N N . VAL A 1 165 ? 11.733 -5.204 -35.232 1.00 47.75 165 VAL A N 1
ATOM 1374 C CA . VAL A 1 165 ? 11.095 -5.030 -33.927 1.00 47.75 165 VAL A CA 1
ATOM 1375 C C . VAL A 1 165 ? 10.017 -6.114 -33.816 1.00 47.75 165 VAL A C 1
ATOM 1377 O O . VAL A 1 165 ? 9.224 -6.241 -34.750 1.00 47.75 165 VAL A O 1
ATOM 1380 N N . PRO A 1 166 ? 9.946 -6.911 -32.734 1.00 38.41 166 PRO A N 1
ATOM 1381 C CA . PRO A 1 166 ? 8.787 -7.764 -32.510 1.00 38.41 166 PRO A CA 1
ATOM 1382 C C . PRO A 1 166 ? 7.574 -6.860 -32.264 1.00 38.41 166 PRO A C 1
ATOM 1384 O O . PRO A 1 166 ? 7.530 -6.116 -31.283 1.00 38.41 166 PRO A O 1
ATOM 1387 N N . GLY A 1 167 ? 6.627 -6.881 -33.201 1.00 36.19 167 GLY A N 1
ATOM 1388 C CA . GLY A 1 167 ? 5.373 -6.146 -33.107 1.00 36.19 167 GLY A CA 1
ATOM 1389 C C . GLY A 1 167 ? 4.558 -6.623 -31.909 1.00 36.19 167 GLY A C 1
ATOM 1390 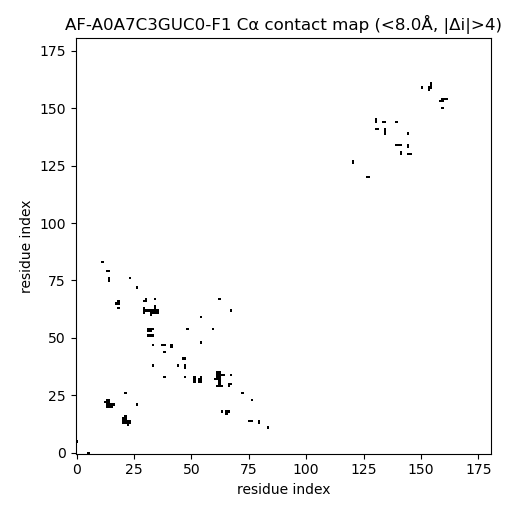O O . GLY A 1 167 ? 4.156 -7.782 -31.845 1.0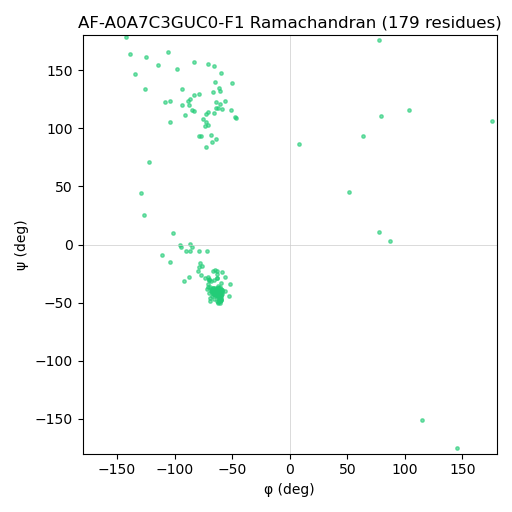0 36.19 167 GLY A O 1
ATOM 1391 N N . GLY A 1 168 ? 4.314 -5.720 -30.962 1.00 34.16 168 GLY A N 1
ATOM 1392 C CA . GLY A 1 168 ? 3.241 -5.865 -29.990 1.00 34.16 168 GLY A CA 1
ATOM 1393 C C . GLY A 1 168 ? 1.927 -5.523 -30.679 1.00 34.16 168 GLY A C 1
ATOM 1394 O O . GLY A 1 168 ? 1.571 -4.353 -30.772 1.00 34.16 168 GLY A O 1
ATOM 1395 N N . ALA A 1 169 ? 1.242 -6.539 -31.197 1.00 32.84 169 ALA A N 1
ATOM 1396 C CA . ALA A 1 169 ? -0.155 -6.430 -31.579 1.00 32.84 169 ALA A CA 1
ATOM 1397 C C . ALA A 1 169 ? -0.997 -6.380 -30.294 1.00 32.84 169 ALA A C 1
ATOM 1399 O O . ALA A 1 169 ? -1.162 -7.395 -29.620 1.00 32.84 169 ALA A O 1
ATOM 1400 N N . CYS A 1 170 ? -1.504 -5.201 -29.943 1.00 31.12 170 CYS A N 1
ATOM 1401 C CA . CYS A 1 170 ? -2.727 -5.097 -29.155 1.00 31.12 170 CYS A CA 1
ATOM 1402 C C . CYS A 1 170 ? -3.864 -4.954 -30.166 1.00 31.12 170 CYS A C 1
ATOM 1404 O O . CYS A 1 170 ? -3.820 -4.061 -31.008 1.00 31.12 170 CYS A O 1
ATOM 1406 N N . GLY A 1 171 ? -4.795 -5.906 -30.136 1.00 35.22 171 GLY A N 1
ATOM 1407 C CA . GLY A 1 171 ? -5.854 -6.047 -31.123 1.00 35.22 171 GLY A CA 1
ATOM 1408 C C . GLY A 1 171 ? -6.779 -4.837 -31.184 1.00 35.22 171 GLY A C 1
ATOM 1409 O O . GLY A 1 171 ? -7.254 -4.352 -30.161 1.00 35.22 171 GLY A O 1
ATOM 1410 N N . GLU A 1 172 ? -7.068 -4.403 -32.404 1.00 31.89 172 GLU A N 1
ATOM 1411 C CA . GLU A 1 172 ? -8.372 -3.836 -32.715 1.00 31.89 172 GLU A CA 1
ATOM 1412 C C . GLU A 1 172 ? -9.348 -5.012 -32.805 1.00 31.89 172 GLU A C 1
ATOM 1414 O O . GLU A 1 172 ? -9.269 -5.851 -33.705 1.00 31.89 172 GLU A O 1
ATOM 1419 N N . GLU A 1 173 ? -10.220 -5.120 -31.804 1.00 34.25 173 GLU A N 1
ATOM 1420 C CA . GLU A 1 173 ? -11.387 -5.988 -31.859 1.00 34.25 173 GLU A CA 1
ATOM 1421 C C . GLU A 1 173 ? -12.311 -5.487 -32.974 1.00 34.25 173 GLU A C 1
ATOM 1423 O O . GLU A 1 173 ? -12.828 -4.370 -32.935 1.00 34.25 173 GLU A O 1
ATOM 1428 N N . ALA A 1 174 ? -12.518 -6.327 -33.985 1.00 39.12 174 ALA A N 1
ATOM 1429 C CA . ALA A 1 174 ? -13.622 -6.172 -34.914 1.00 39.12 174 ALA A CA 1
ATOM 1430 C C . ALA A 1 174 ? -14.947 -6.404 -34.160 1.00 39.12 174 ALA A C 1
ATOM 1432 O O . ALA A 1 174 ? -15.076 -7.435 -33.493 1.00 39.12 174 ALA A O 1
ATOM 1433 N N . PRO A 1 175 ? -15.963 -5.534 -34.282 1.00 38.47 175 PRO A N 1
ATOM 1434 C CA . PRO A 1 175 ? -17.305 -5.887 -33.849 1.00 38.47 175 PRO A CA 1
ATOM 1435 C C . PRO A 1 175 ? -17.911 -6.891 -34.838 1.00 38.47 175 PRO A C 1
ATOM 1437 O O . PRO A 1 175 ? -18.183 -6.580 -36.000 1.00 38.47 175 PRO A O 1
ATOM 1440 N N . ALA A 1 176 ? -18.109 -8.117 -34.359 1.00 37.97 176 ALA A N 1
ATOM 1441 C CA . ALA A 1 176 ? -18.877 -9.153 -35.028 1.00 37.97 176 ALA A CA 1
ATOM 1442 C C . ALA A 1 176 ? -20.372 -9.027 -34.682 1.00 37.97 176 ALA A C 1
ATOM 1444 O O . ALA A 1 176 ? -20.738 -9.118 -33.515 1.00 37.97 176 ALA A O 1
ATOM 1445 N N . GLY A 1 177 ? -21.209 -8.932 -35.722 1.00 38.47 177 GLY A N 1
ATOM 1446 C CA . GLY A 1 177 ? -22.506 -9.622 -35.793 1.00 38.47 177 GLY A CA 1
ATOM 1447 C C . GLY A 1 177 ? -23.783 -8.808 -35.550 1.00 38.47 177 GLY A C 1
ATOM 1448 O O . GLY A 1 177 ? -24.024 -8.355 -34.444 1.00 38.47 177 GLY A O 1
ATOM 1449 N N . GLU A 1 178 ? -24.621 -8.694 -36.590 1.00 37.78 178 GLU A N 1
ATOM 1450 C CA . GLU A 1 178 ? -25.967 -9.313 -36.730 1.00 37.78 178 GLU A CA 1
ATOM 1451 C C . GLU A 1 178 ? -26.585 -8.795 -38.055 1.00 37.78 178 GLU A C 1
ATOM 1453 O O . GLU A 1 178 ? -26.729 -7.597 -38.261 1.00 37.78 178 GLU A O 1
ATOM 1458 N N . ALA A 1 179 ? -26.682 -9.583 -39.130 1.00 43.22 179 ALA A N 1
ATOM 1459 C CA . ALA A 1 179 ? -27.658 -10.644 -39.414 1.00 43.22 179 ALA A CA 1
ATOM 1460 C C . ALA A 1 179 ? -29.125 -10.162 -39.550 1.00 43.22 179 ALA A C 1
ATOM 1462 O O . ALA A 1 179 ? -29.882 -10.164 -38.593 1.00 43.22 179 ALA A O 1
ATOM 1463 N N . GLY A 1 180 ? -29.528 -9.876 -40.795 1.00 40.78 180 GLY A N 1
ATOM 1464 C CA . GLY A 1 180 ? -30.775 -10.381 -41.389 1.00 40.78 180 GLY A CA 1
ATOM 1465 C C . GLY A 1 180 ? -32.115 -9.720 -41.034 1.00 40.78 180 GLY A C 1
ATOM 1466 O O . GLY A 1 180 ? -32.717 -10.020 -40.007 1.00 40.78 180 GLY A O 1
ATOM 1467 N N . LYS A 1 181 ? -32.697 -9.029 -42.020 1.00 37.34 181 LYS A N 1
ATOM 1468 C CA . LYS A 1 181 ? -33.896 -9.513 -42.727 1.00 37.34 181 LYS A CA 1
ATOM 1469 C C . LYS A 1 181 ? -34.044 -8.835 -44.083 1.00 37.34 181 LYS A C 1
ATOM 1471 O O . LYS A 1 181 ? -33.744 -7.627 -44.158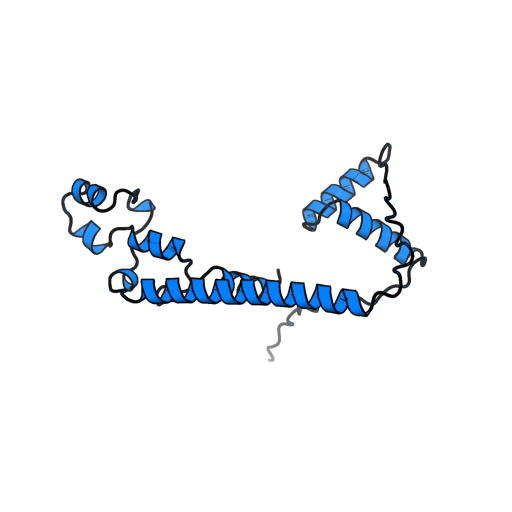 1.00 37.34 181 LYS A O 1
#

Nearest PDB structures (foldseek):
  5x3t-assembly1_G  TM=5.562E-01  e=7.195E+00  Mycobacterium tuberculosis H37Rv